Protein AF-A0A376B7P1-F1 (afdb_monomer_lite)

Foldseek 3Di:
DDDDDDDDDDDDDDDDDDDDDDDDDDDDDDPPDPDPPDDDDPDDPDPPPPPPPPVDDDDDDDDDDDDPPDDDDDPPVVCQQLVPLVVLVVVQVVCCPPVVDGLQVCLVPLVVVLVVLVVCLVPPLQVVQWDFDPPDPDRDTDGPDPVSVVVSVSSVSNSVSSVVVCVVVVNRRCVSVVSNVVVVVVVVVVVVVVVD

Structure (mmCIF, N/CA/C/O backbone):
data_AF-A0A376B7P1-F1
#
_entry.id   AF-A0A376B7P1-F1
#
loop_
_atom_site.group_PDB
_atom_site.id
_atom_site.type_symbol
_atom_site.label_atom_id
_atom_site.label_alt_id
_atom_site.label_comp_id
_atom_site.label_asym_id
_atom_site.label_entity_id
_atom_site.label_seq_id
_atom_site.pdbx_PDB_ins_code
_atom_site.Cartn_x
_atom_site.Cartn_y
_atom_site.Cartn_z
_atom_site.occupancy
_atom_site.B_iso_or_equiv
_atom_site.auth_seq_id
_atom_site.auth_comp_id
_atom_site.auth_asym_id
_atom_site.auth_atom_id
_atom_site.pdbx_PDB_model_num
ATOM 1 N N . MET A 1 1 ? -13.615 22.770 -72.788 1.00 43.28 1 MET A N 1
ATOM 2 C CA . MET A 1 1 ? -13.983 21.391 -72.401 1.00 43.28 1 MET A CA 1
ATOM 3 C C . MET A 1 1 ? -14.911 21.507 -71.199 1.00 43.28 1 MET A C 1
ATOM 5 O O . MET A 1 1 ? -14.436 21.797 -70.118 1.00 43.28 1 MET A O 1
ATOM 9 N N . SER A 1 2 ? -16.191 21.794 -71.435 1.00 35.62 2 SER A N 1
ATOM 10 C CA . SER A 1 2 ? -17.313 20.843 -71.585 1.00 35.62 2 SER A CA 1
ATOM 11 C C . SER A 1 2 ? -17.799 20.293 -70.238 1.00 35.62 2 SER A C 1
ATOM 13 O O . SER A 1 2 ? -17.249 19.332 -69.716 1.00 35.62 2 SER A O 1
ATOM 15 N N . SER A 1 3 ? -18.843 20.935 -69.710 1.00 33.88 3 SER A N 1
ATOM 16 C CA . SER A 1 3 ? -19.674 20.514 -68.575 1.00 33.88 3 SER A CA 1
ATOM 17 C C . SER A 1 3 ? -20.619 19.377 -68.969 1.00 33.88 3 SER A C 1
ATOM 19 O O . SER A 1 3 ? -21.209 19.472 -70.042 1.00 33.88 3 SER A O 1
ATOM 21 N N . ILE A 1 4 ? -20.869 18.397 -68.085 1.00 33.41 4 ILE A N 1
ATOM 22 C CA . ILE A 1 4 ? -22.102 17.582 -68.092 1.00 33.41 4 ILE A CA 1
ATOM 23 C C . ILE A 1 4 ? -22.574 17.296 -66.654 1.00 33.41 4 ILE A C 1
ATOM 25 O O . ILE A 1 4 ? -21.804 16.896 -65.785 1.00 33.41 4 ILE A O 1
ATOM 29 N N . LEU A 1 5 ? -23.872 17.538 -66.465 1.00 31.61 5 LEU A N 1
ATOM 30 C CA . LEU A 1 5 ? -24.739 17.341 -65.304 1.00 31.61 5 LEU A CA 1
ATOM 31 C C . LEU A 1 5 ? -25.266 15.886 -65.190 1.00 31.61 5 LEU A C 1
ATOM 33 O O . LEU A 1 5 ? -25.605 15.282 -66.202 1.00 31.61 5 LEU A O 1
ATOM 37 N N . ILE A 1 6 ? -25.485 15.459 -63.936 1.00 36.97 6 ILE A N 1
ATOM 38 C CA . ILE A 1 6 ? -26.636 14.711 -63.361 1.00 36.97 6 ILE A CA 1
ATOM 39 C C . ILE A 1 6 ? -27.040 13.342 -63.949 1.00 36.97 6 ILE A C 1
ATOM 41 O O . ILE A 1 6 ? -27.481 13.243 -65.090 1.00 36.97 6 ILE A O 1
ATOM 45 N N . LYS A 1 7 ? -27.145 12.339 -63.056 1.00 31.84 7 LYS A N 1
ATOM 46 C CA . LYS A 1 7 ? -28.399 11.583 -62.830 1.00 31.84 7 LYS A CA 1
ATOM 47 C C . LYS A 1 7 ? -28.399 10.813 -61.504 1.00 31.84 7 LYS A C 1
ATOM 49 O O . LYS A 1 7 ? -27.554 9.965 -61.251 1.00 31.84 7 LYS A O 1
ATOM 54 N N . THR A 1 8 ? -29.383 11.155 -60.678 1.00 35.62 8 THR A N 1
ATOM 55 C CA . THR A 1 8 ? -30.007 10.322 -59.643 1.00 35.62 8 THR A CA 1
ATOM 56 C C . THR A 1 8 ? -30.722 9.117 -60.269 1.00 35.62 8 THR A C 1
ATOM 58 O O . THR A 1 8 ? -30.854 9.075 -61.493 1.00 35.62 8 THR A O 1
ATOM 61 N N . ILE A 1 9 ? -31.271 8.250 -59.395 1.00 31.66 9 ILE A N 1
ATOM 62 C CA . ILE A 1 9 ? -32.353 7.243 -59.572 1.00 31.66 9 ILE A CA 1
ATOM 63 C C . ILE A 1 9 ? -31.818 5.807 -59.400 1.00 31.66 9 ILE A C 1
ATOM 65 O O . ILE A 1 9 ? -30.757 5.509 -59.926 1.00 31.66 9 ILE A O 1
ATOM 69 N N . THR A 1 10 ? -32.446 4.805 -58.773 1.00 30.41 10 THR A N 1
ATOM 70 C CA . THR A 1 10 ? -33.572 4.588 -57.836 1.00 30.41 10 THR A CA 1
ATOM 71 C C . THR A 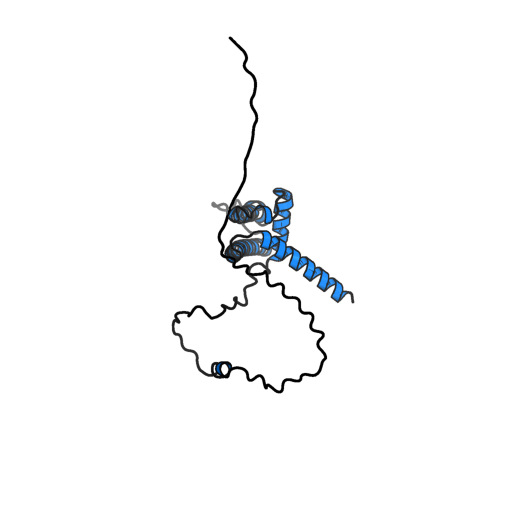1 10 ? -33.589 3.057 -57.615 1.00 30.41 10 THR A C 1
ATOM 73 O O . THR A 1 10 ? -33.169 2.300 -58.489 1.00 30.41 10 THR A O 1
ATOM 76 N N . THR A 1 11 ? -34.061 2.591 -56.461 1.00 37.16 11 THR A N 1
ATOM 77 C CA . THR A 1 11 ? -34.461 1.196 -56.167 1.00 37.16 11 THR A CA 1
ATOM 78 C C . THR A 1 11 ? -35.510 0.641 -57.155 1.00 37.16 11 THR A C 1
ATOM 80 O O . THR A 1 11 ? -36.214 1.413 -57.805 1.00 37.16 11 THR A O 1
ATOM 83 N N . PRO A 1 12 ? -35.628 -0.694 -57.295 1.00 43.25 12 PRO A N 1
ATOM 84 C CA . PRO A 1 12 ? -36.657 -1.479 -56.573 1.00 43.25 12 PRO A CA 1
ATOM 85 C C . PRO A 1 12 ? -36.071 -2.811 -56.029 1.00 43.25 12 PRO A C 1
ATOM 87 O O . PRO A 1 12 ? -35.137 -3.349 -56.605 1.00 43.25 12 PRO A O 1
ATOM 90 N N . ALA A 1 13 ? -36.381 -3.325 -54.833 1.00 32.25 13 ALA A N 1
ATOM 91 C CA . ALA A 1 13 ? -37.644 -3.777 -54.225 1.00 32.25 13 ALA A CA 1
ATOM 92 C C . ALA A 1 13 ? -38.234 -5.090 -54.806 1.00 32.25 13 ALA A C 1
ATOM 94 O O . ALA A 1 13 ? -38.508 -5.160 -55.999 1.00 32.25 13 ALA A O 1
ATOM 95 N N . LEU A 1 14 ? -38.525 -6.024 -53.870 1.00 32.09 14 LEU A N 1
ATOM 96 C CA . LEU A 1 14 ? -39.392 -7.234 -53.891 1.00 32.09 14 LEU A CA 1
ATOM 97 C C . LEU A 1 14 ? -38.704 -8.582 -54.239 1.00 32.09 14 LEU A C 1
ATOM 99 O O . LEU A 1 14 ? -38.279 -8.786 -55.366 1.00 32.09 14 LEU A O 1
ATOM 103 N N . SER A 1 15 ? -38.391 -9.465 -53.266 1.00 35.78 15 SER A N 1
ATOM 104 C CA . SER A 1 15 ? -39.245 -10.418 -52.482 1.00 35.78 15 SER A CA 1
ATOM 105 C C . SER A 1 15 ? -39.806 -11.569 -53.345 1.00 35.78 15 SER A C 1
ATOM 107 O O . SER A 1 15 ? -40.296 -11.292 -54.427 1.00 35.78 15 SER A O 1
ATOM 109 N N . LEU A 1 16 ? -39.771 -12.864 -52.986 1.00 33.22 16 LEU A N 1
ATOM 110 C CA . LEU A 1 16 ? -40.402 -13.556 -51.842 1.00 33.22 16 LEU A CA 1
ATOM 111 C C . LEU A 1 16 ? -39.781 -14.979 -51.662 1.00 33.22 16 LEU A C 1
ATOM 113 O O . LEU A 1 16 ? -39.510 -15.639 -52.657 1.00 33.22 16 LEU A O 1
ATOM 117 N N . ILE A 1 17 ? -39.405 -15.401 -50.442 1.00 35.56 17 ILE A N 1
ATOM 118 C CA . ILE A 1 17 ? -40.100 -16.307 -49.474 1.00 35.56 17 ILE A CA 1
ATOM 119 C C . ILE A 1 17 ? -39.887 -17.827 -49.675 1.00 35.56 17 ILE A C 1
ATOM 121 O O . ILE A 1 17 ? -40.312 -18.406 -50.665 1.00 35.56 17 ILE A O 1
ATOM 125 N N . THR A 1 18 ? -39.311 -18.486 -48.655 1.00 36.94 18 THR A N 1
ATOM 126 C CA . THR A 1 18 ? -39.950 -19.501 -47.762 1.00 36.94 18 THR A CA 1
ATOM 127 C C . THR A 1 18 ? -38.958 -19.868 -46.636 1.00 36.94 18 THR A C 1
ATOM 129 O O . THR A 1 18 ? -37.834 -20.273 -46.892 1.00 36.94 18 THR A O 1
ATOM 132 N N . ASN A 1 19 ? -39.212 -19.407 -45.407 1.00 35.41 19 ASN A N 1
ATOM 133 C CA . ASN A 1 19 ? -39.789 -20.132 -44.259 1.00 35.41 19 ASN A CA 1
ATOM 134 C C . ASN A 1 19 ? -38.850 -21.147 -43.575 1.00 35.41 19 ASN A C 1
ATOM 136 O O . ASN A 1 19 ? -38.761 -22.294 -43.993 1.00 35.41 19 ASN A O 1
ATOM 140 N N . ASN A 1 20 ? -38.282 -20.756 -42.428 1.00 36.56 20 ASN A N 1
ATOM 141 C CA . ASN A 1 20 ? -38.604 -21.429 -41.167 1.00 36.56 20 ASN A CA 1
ATOM 142 C C . ASN A 1 20 ? -38.269 -20.552 -39.953 1.00 36.56 20 ASN A C 1
ATOM 144 O O . ASN A 1 20 ? -37.156 -20.068 -39.771 1.00 36.56 20 ASN A O 1
ATOM 148 N N . VAL A 1 21 ? -39.309 -20.348 -39.150 1.00 39.00 21 VAL A N 1
ATOM 149 C CA . VAL A 1 21 ? -39.372 -19.570 -37.917 1.00 39.00 21 VAL A CA 1
ATOM 150 C C . VAL A 1 21 ? -38.990 -20.480 -36.756 1.00 39.00 21 VAL A C 1
ATOM 152 O O . VAL A 1 21 ? -39.649 -21.492 -36.544 1.00 39.00 21 VAL A O 1
ATOM 155 N N . ILE A 1 22 ? -37.993 -20.090 -35.959 1.00 40.12 22 ILE A N 1
ATOM 156 C CA . ILE A 1 22 ? -37.903 -20.499 -34.551 1.00 40.12 22 ILE A CA 1
ATOM 157 C C . ILE A 1 22 ? -37.576 -19.249 -33.738 1.00 40.12 22 ILE A C 1
ATOM 159 O O . ILE A 1 22 ? -36.431 -18.823 -33.618 1.00 40.12 22 ILE A O 1
ATOM 163 N N . THR A 1 23 ? -38.622 -18.638 -33.196 1.00 41.97 23 THR A N 1
ATOM 164 C CA . THR A 1 23 ? -38.540 -17.660 -32.113 1.00 41.97 23 THR A CA 1
ATOM 165 C C . THR A 1 23 ? -38.238 -18.400 -30.815 1.00 41.97 23 THR A C 1
ATOM 167 O O . THR A 1 23 ? -39.009 -19.284 -30.443 1.00 41.97 23 THR A O 1
ATOM 170 N N . ASN A 1 24 ? -37.187 -18.020 -30.087 1.00 36.31 24 ASN A N 1
ATOM 171 C CA . ASN A 1 24 ? -37.079 -18.379 -28.675 1.00 36.31 24 ASN A CA 1
ATOM 172 C C . ASN A 1 24 ? -36.982 -17.108 -27.834 1.00 36.31 24 ASN A C 1
ATOM 174 O O . ASN A 1 24 ? -36.060 -16.306 -27.945 1.00 36.31 24 ASN A O 1
ATOM 178 N N . THR A 1 25 ? -38.043 -16.919 -27.066 1.00 48.47 25 THR A N 1
ATOM 179 C CA . THR A 1 25 ? -38.407 -15.752 -26.276 1.00 48.47 25 THR A CA 1
ATOM 180 C C . THR A 1 25 ? -37.503 -15.561 -25.063 1.00 48.47 25 THR A C 1
ATOM 182 O O . THR A 1 25 ? -37.232 -16.517 -24.333 1.00 48.47 25 THR A O 1
ATOM 185 N N . SER A 1 26 ? -37.132 -14.310 -24.791 1.00 48.69 26 SER A N 1
ATOM 186 C CA . SER A 1 26 ? -36.540 -13.860 -23.531 1.00 48.69 26 SER A CA 1
ATOM 187 C C . SER A 1 26 ? -37.409 -14.283 -22.342 1.00 48.69 26 SER A C 1
ATOM 189 O O . SER A 1 26 ? -38.555 -13.852 -22.212 1.00 48.69 26 SER A O 1
ATOM 191 N N . LYS A 1 27 ? -36.870 -15.126 -21.457 1.00 44.53 27 LYS A N 1
ATOM 192 C CA . LYS A 1 27 ? -37.523 -15.482 -20.192 1.00 44.53 27 LYS A CA 1
ATOM 193 C C . LYS A 1 27 ? -37.199 -14.419 -19.148 1.00 44.53 27 LYS A C 1
ATOM 195 O O . LYS A 1 27 ? -36.133 -14.418 -18.545 1.00 44.53 27 LYS A O 1
ATOM 200 N N . CYS A 1 28 ? -38.140 -13.506 -18.962 1.00 46.62 28 CYS A N 1
ATOM 201 C CA . CYS A 1 28 ? -38.232 -12.646 -17.794 1.00 46.62 28 CYS A CA 1
ATOM 202 C C . CYS A 1 28 ? -38.792 -13.468 -16.617 1.00 46.62 28 CYS A C 1
ATOM 204 O O . CYS A 1 28 ? -39.837 -14.104 -16.758 1.00 46.62 28 CYS A O 1
ATOM 206 N N . PHE A 1 29 ? -38.122 -13.465 -15.462 1.00 45.53 29 PHE A N 1
ATOM 207 C CA . PHE A 1 29 ? -38.658 -14.050 -14.231 1.00 45.53 29 PHE A CA 1
ATOM 208 C C . PHE A 1 29 ? -39.406 -12.967 -13.447 1.00 45.53 29 PHE A C 1
ATOM 210 O O . PHE A 1 29 ? -38.800 -12.155 -12.756 1.00 45.53 29 PHE A O 1
ATOM 217 N N . HIS A 1 30 ? -40.733 -12.939 -13.566 1.00 47.59 30 HIS A N 1
ATOM 218 C CA . HIS A 1 30 ? -41.605 -12.207 -12.646 1.00 47.59 30 HIS A CA 1
ATOM 219 C C . HIS A 1 30 ? -42.171 -13.185 -11.616 1.00 47.59 30 HIS A C 1
ATOM 221 O O . HIS A 1 30 ? -42.921 -14.095 -11.964 1.00 47.59 30 HIS A O 1
ATOM 227 N N . THR A 1 31 ? -41.844 -12.993 -10.339 1.00 50.09 31 THR A N 1
ATOM 228 C CA . THR A 1 31 ? -42.449 -13.742 -9.232 1.00 50.09 31 THR A CA 1
ATOM 229 C C . THR A 1 31 ? -43.612 -12.953 -8.647 1.00 50.09 31 THR A C 1
ATOM 231 O O . THR A 1 31 ? -43.484 -12.310 -7.610 1.00 50.09 31 THR A O 1
ATOM 234 N N . ASN A 1 32 ? -44.774 -13.022 -9.291 1.00 55.94 32 ASN A N 1
ATOM 235 C CA . ASN A 1 32 ? -46.031 -12.646 -8.644 1.00 55.94 32 ASN A CA 1
ATOM 236 C C . ASN A 1 32 ? -46.611 -13.877 -7.942 1.00 55.94 32 ASN A C 1
ATOM 238 O O . ASN A 1 32 ? -47.561 -14.490 -8.422 1.00 55.94 32 ASN A O 1
ATOM 242 N N . ILE A 1 33 ? -46.014 -14.265 -6.813 1.00 57.44 33 ILE A N 1
ATOM 243 C CA . ILE A 1 33 ? -46.599 -15.272 -5.924 1.00 57.44 33 ILE A CA 1
ATOM 244 C C . ILE A 1 33 ? -46.863 -14.602 -4.582 1.00 57.44 33 ILE A C 1
ATOM 246 O O . ILE A 1 33 ? -45.961 -14.395 -3.776 1.00 57.44 33 ILE A O 1
ATOM 250 N N . ILE A 1 34 ? -48.131 -14.272 -4.343 1.00 55.91 34 ILE A N 1
ATOM 251 C CA . ILE A 1 34 ? -48.625 -13.935 -3.010 1.00 55.91 34 ILE A CA 1
ATOM 252 C C . ILE A 1 34 ? -48.625 -15.240 -2.208 1.00 55.91 34 ILE A C 1
ATOM 254 O O . ILE A 1 34 ? -49.518 -16.078 -2.344 1.00 55.91 34 ILE A O 1
ATOM 258 N N . LEU A 1 35 ? -47.584 -15.431 -1.401 1.00 54.94 35 LEU A N 1
ATOM 259 C CA . LEU A 1 35 ? -47.442 -16.573 -0.504 1.00 54.94 35 LEU A CA 1
ATOM 260 C C . LEU A 1 35 ? -48.462 -16.457 0.634 1.00 54.94 35 LEU A C 1
ATOM 262 O O . LEU A 1 35 ? -48.270 -15.706 1.589 1.00 54.94 35 LEU A O 1
ATOM 266 N N . LYS A 1 36 ? -49.548 -17.232 0.559 1.00 53.56 36 LYS A N 1
ATOM 267 C CA . LYS A 1 36 ? -50.377 -17.507 1.736 1.00 53.56 36 LYS A CA 1
ATOM 268 C C . LYS A 1 36 ? -49.614 -18.487 2.627 1.00 53.56 36 LYS A C 1
ATOM 270 O O . LYS A 1 36 ? -49.377 -19.634 2.257 1.00 53.56 36 LYS A O 1
ATOM 275 N N . SER A 1 37 ? -49.195 -18.009 3.793 1.00 59.31 37 SER A N 1
ATOM 276 C CA . SER A 1 37 ? -48.458 -18.769 4.797 1.00 59.31 37 SER A CA 1
ATOM 277 C C . SER A 1 37 ? -49.329 -19.877 5.398 1.00 59.31 37 SER A C 1
ATOM 279 O O . SER A 1 37 ? -50.162 -19.619 6.260 1.00 59.31 37 SER A O 1
ATOM 281 N N . LYS A 1 38 ? -49.148 -21.118 4.925 1.00 60.03 38 LYS A N 1
ATOM 282 C CA . LYS A 1 38 ? -49.325 -22.380 5.681 1.00 60.03 38 LYS A CA 1
ATOM 283 C C . LYS A 1 38 ? -49.075 -23.585 4.765 1.00 60.03 38 LYS A C 1
ATOM 285 O O . LYS A 1 38 ? -49.988 -24.308 4.389 1.00 60.03 38 LYS A O 1
ATOM 290 N N . ALA A 1 39 ? -47.813 -23.816 4.426 1.00 59.81 39 ALA A N 1
ATOM 291 C CA . ALA A 1 39 ? -47.357 -25.114 3.940 1.00 59.81 39 ALA A CA 1
ATOM 292 C C . ALA A 1 39 ? -46.109 -25.483 4.747 1.00 59.81 39 ALA A C 1
ATOM 294 O O . ALA A 1 39 ? -44.998 -25.072 4.427 1.00 59.81 39 ALA A O 1
ATOM 295 N N . ILE A 1 40 ? -46.318 -26.174 5.868 1.00 60.38 40 ILE A N 1
ATOM 296 C CA . ILE A 1 40 ? -45.238 -26.728 6.687 1.00 60.38 40 ILE A CA 1
ATOM 297 C C . ILE A 1 40 ? -44.826 -28.034 6.008 1.00 60.38 40 ILE A C 1
ATOM 299 O O . ILE A 1 40 ? -45.577 -29.008 6.035 1.00 60.38 40 ILE A O 1
ATOM 303 N N . SER A 1 41 ? -43.662 -28.044 5.359 1.00 55.59 41 SER A N 1
ATOM 304 C CA . SER A 1 41 ? -43.080 -29.275 4.822 1.00 55.59 41 SER A CA 1
ATOM 305 C C . SER A 1 41 ? -42.600 -30.149 5.983 1.00 55.59 41 SER A C 1
ATOM 307 O O . SER A 1 41 ? -41.744 -29.723 6.752 1.00 55.59 41 SER A O 1
ATOM 309 N N . GLN A 1 42 ? -43.126 -31.372 6.115 1.00 61.06 42 GLN A N 1
ATOM 310 C CA . GLN A 1 42 ? -42.645 -32.365 7.095 1.00 61.06 42 GLN A CA 1
ATOM 311 C C . GLN A 1 42 ? -41.364 -33.089 6.642 1.00 61.06 42 GLN A C 1
ATOM 313 O O . GLN A 1 42 ? -40.975 -34.108 7.210 1.00 61.06 42 GLN A O 1
ATOM 318 N N . THR A 1 43 ? -40.692 -32.595 5.604 1.00 61.31 43 THR A N 1
ATOM 319 C CA . THR A 1 43 ? -39.415 -33.156 5.169 1.00 61.31 43 THR A CA 1
ATOM 320 C C . THR A 1 43 ? -38.341 -32.833 6.202 1.00 61.31 43 THR A C 1
ATOM 322 O O . THR A 1 43 ? -37.846 -31.707 6.257 1.00 61.31 43 THR A O 1
ATOM 325 N N . VAL A 1 44 ? -37.970 -33.826 7.010 1.00 63.41 44 VAL A N 1
ATOM 326 C CA . VAL A 1 44 ? -36.752 -33.786 7.823 1.00 63.41 44 VAL A CA 1
ATOM 327 C C . VAL A 1 44 ? -35.577 -33.638 6.859 1.00 63.41 44 VAL A C 1
ATOM 329 O O . VAL A 1 44 ? -35.281 -34.547 6.084 1.00 63.41 44 VAL A O 1
ATOM 332 N N . ILE A 1 45 ? -34.931 -32.473 6.872 1.00 66.06 45 ILE A N 1
ATOM 333 C CA . ILE A 1 45 ? -33.696 -32.242 6.124 1.00 66.06 45 ILE A CA 1
ATOM 334 C C . ILE A 1 45 ? -32.613 -33.057 6.832 1.00 66.06 45 ILE A C 1
ATOM 336 O O . ILE A 1 45 ? -32.099 -32.649 7.871 1.00 66.06 45 ILE A O 1
ATOM 340 N N . ILE A 1 46 ? -32.310 -34.245 6.307 1.00 62.62 46 ILE A N 1
ATOM 341 C CA . ILE A 1 46 ? -31.214 -35.076 6.806 1.00 62.62 46 ILE A CA 1
ATOM 342 C C . ILE A 1 46 ? -29.948 -34.629 6.069 1.00 62.62 46 ILE A C 1
ATOM 344 O O . ILE A 1 46 ? -29.856 -34.847 4.858 1.00 62.62 46 ILE A O 1
ATOM 348 N N . PRO A 1 47 ? -28.972 -34.005 6.751 1.00 61.19 47 PRO A N 1
ATOM 349 C CA . PRO A 1 47 ? -27.710 -33.662 6.115 1.00 61.19 47 PRO A CA 1
ATOM 350 C C . PRO A 1 47 ? -26.984 -34.943 5.660 1.00 61.19 47 PRO A C 1
ATOM 352 O O . PRO A 1 47 ? -27.080 -35.982 6.326 1.00 61.19 47 PRO A O 1
ATOM 355 N N . PRO A 1 48 ? -26.260 -34.911 4.528 1.00 56.88 48 PRO A N 1
ATOM 356 C CA . PRO A 1 48 ? -25.557 -36.079 4.012 1.00 56.88 48 PRO A CA 1
ATOM 357 C C . PRO A 1 48 ? -24.539 -36.607 5.035 1.00 56.88 48 PRO A C 1
ATOM 359 O O . PRO A 1 48 ? -23.686 -35.876 5.535 1.00 56.88 48 PRO A O 1
ATOM 362 N N . LYS A 1 49 ? -24.613 -37.913 5.327 1.00 57.00 49 LYS A N 1
ATOM 363 C CA . LYS A 1 49 ? -23.841 -38.612 6.378 1.00 57.00 49 LYS A CA 1
ATOM 364 C C . LYS A 1 49 ? -22.311 -38.595 6.195 1.00 57.00 49 LYS A C 1
ATOM 366 O O . LYS A 1 49 ? -21.597 -39.056 7.079 1.00 57.00 49 LYS A O 1
ATOM 371 N N . ALA A 1 50 ? -21.796 -38.068 5.085 1.00 55.69 50 ALA A N 1
ATOM 372 C CA . ALA A 1 50 ? -20.371 -38.097 4.751 1.00 55.69 50 ALA A CA 1
ATOM 373 C C . ALA A 1 50 ? -19.493 -37.152 5.600 1.00 55.69 50 ALA A C 1
ATOM 375 O O . ALA A 1 50 ? -18.273 -37.283 5.577 1.00 55.69 50 ALA A O 1
ATOM 376 N N . ILE A 1 51 ? -20.087 -36.221 6.356 1.00 52.12 51 ILE A N 1
ATOM 377 C CA . ILE A 1 51 ? -19.341 -35.142 7.029 1.00 52.12 51 ILE A CA 1
ATOM 378 C C . ILE A 1 51 ? -18.859 -35.534 8.440 1.00 52.12 51 ILE A C 1
ATOM 380 O O . ILE A 1 51 ? -17.831 -35.044 8.893 1.00 52.12 51 ILE A O 1
ATOM 384 N N . ILE A 1 52 ? -19.533 -36.453 9.141 1.00 48.59 52 ILE A N 1
ATOM 385 C CA . ILE A 1 52 ? -19.254 -36.689 10.576 1.00 48.59 52 ILE A CA 1
ATOM 386 C C . ILE A 1 52 ? -18.157 -37.749 10.811 1.00 48.59 52 ILE A C 1
ATOM 388 O O . ILE A 1 52 ? -17.494 -37.727 11.842 1.00 48.59 52 ILE A O 1
ATOM 392 N N . GLN A 1 53 ? -17.889 -38.647 9.856 1.00 43.19 53 GLN A N 1
ATOM 393 C CA . GLN A 1 53 ? -16.919 -39.740 10.061 1.00 43.19 53 GLN A CA 1
ATOM 394 C C . GLN A 1 53 ? -15.443 -39.367 9.839 1.00 43.19 53 GLN A C 1
ATOM 396 O O . GLN A 1 53 ? -14.577 -40.158 10.197 1.00 43.19 53 GLN A O 1
ATOM 401 N N . ARG A 1 54 ? -15.116 -38.189 9.286 1.00 47.16 54 ARG A N 1
ATOM 402 C CA . ARG A 1 54 ? -13.715 -37.832 8.963 1.00 47.16 54 ARG A CA 1
ATOM 403 C C . ARG A 1 54 ? -12.961 -37.060 10.048 1.00 47.16 54 ARG A C 1
ATOM 405 O O . ARG A 1 54 ? -11.765 -36.854 9.899 1.00 47.16 54 ARG A O 1
ATOM 412 N N . TYR A 1 55 ? -13.607 -36.694 11.155 1.00 44.91 55 TYR A N 1
ATOM 413 C CA . TYR A 1 55 ? -12.926 -36.017 12.271 1.00 44.91 55 TYR A CA 1
ATOM 414 C C . TYR A 1 55 ? -12.321 -36.977 13.306 1.00 44.91 55 TYR A C 1
ATOM 416 O O . TYR A 1 55 ? -11.853 -36.541 14.354 1.00 44.91 55 TYR A O 1
ATOM 424 N N . SER A 1 56 ? -12.301 -38.284 13.031 1.00 45.09 56 SER A N 1
ATOM 425 C CA . SER A 1 56 ? -11.716 -39.276 13.934 1.00 45.09 56 SER A CA 1
ATOM 426 C C . SER A 1 56 ? -10.872 -40.294 13.169 1.00 45.09 56 SER A C 1
ATOM 428 O O . SER A 1 56 ? -11.346 -41.387 12.890 1.00 45.09 56 SER A O 1
ATOM 430 N N . LEU A 1 57 ? -9.650 -39.903 12.774 1.00 39.97 57 LEU A N 1
ATOM 431 C CA . LEU A 1 57 ? -8.416 -40.710 12.860 1.00 39.97 57 LEU A CA 1
ATOM 432 C C . LEU A 1 57 ? -7.228 -39.993 12.183 1.00 39.97 57 LEU A C 1
ATOM 434 O O . LEU A 1 57 ? -7.197 -39.813 10.974 1.00 39.97 57 LEU A O 1
ATOM 438 N N . ASN A 1 58 ? -6.232 -39.674 13.009 1.00 40.72 58 ASN A N 1
ATOM 439 C CA . ASN A 1 58 ? -4.791 -39.815 12.779 1.00 40.72 58 ASN A CA 1
ATOM 440 C C . ASN A 1 58 ? -4.118 -39.124 11.575 1.00 40.72 58 ASN A C 1
ATOM 442 O O . ASN A 1 58 ? -4.098 -39.603 10.448 1.00 40.72 58 ASN A O 1
ATOM 446 N N . ASN A 1 59 ? -3.400 -38.057 11.930 1.00 48.53 59 ASN A N 1
ATOM 447 C CA . ASN A 1 59 ? -2.021 -37.748 11.548 1.00 48.53 59 ASN A CA 1
ATOM 448 C C . ASN A 1 59 ? -1.240 -38.913 10.888 1.00 48.53 59 ASN A C 1
ATOM 450 O O . ASN A 1 59 ? -0.924 -39.876 11.580 1.00 48.53 59 ASN A O 1
ATOM 454 N N . THR A 1 60 ? -0.887 -38.778 9.601 1.00 39.91 60 THR A N 1
ATOM 455 C CA . THR A 1 60 ? 0.405 -39.177 8.994 1.00 39.91 60 THR A CA 1
ATOM 456 C C . THR A 1 60 ? 0.508 -38.607 7.575 1.00 39.91 60 THR A C 1
ATOM 458 O O . THR A 1 60 ? -0.414 -38.730 6.776 1.00 39.91 60 THR A O 1
ATOM 461 N N . ASN A 1 61 ? 1.661 -38.008 7.280 1.00 50.56 61 ASN A N 1
ATOM 462 C CA . ASN A 1 61 ? 2.071 -37.425 6.002 1.00 50.56 61 ASN A CA 1
ATOM 463 C C . ASN A 1 61 ? 1.814 -38.329 4.786 1.00 50.56 61 ASN A C 1
ATOM 465 O O . ASN A 1 61 ? 2.330 -39.445 4.727 1.00 50.56 61 ASN A O 1
ATOM 469 N N . THR A 1 62 ? 1.140 -37.815 3.753 1.00 36.47 62 THR A N 1
ATOM 470 C CA . THR A 1 62 ? 1.305 -38.294 2.370 1.00 36.47 62 THR A CA 1
ATOM 471 C C . THR A 1 62 ? 0.900 -37.195 1.384 1.00 36.47 62 THR A C 1
ATOM 473 O O . THR A 1 62 ? -0.132 -36.549 1.549 1.00 36.47 62 THR A O 1
ATOM 476 N N . PHE A 1 63 ? 1.757 -36.952 0.390 1.00 50.19 63 PHE A N 1
ATOM 477 C CA . PHE A 1 63 ? 1.532 -36.037 -0.730 1.00 50.19 63 PHE A CA 1
ATOM 478 C C . PHE A 1 63 ? 0.234 -36.397 -1.464 1.00 50.19 63 PHE A C 1
ATOM 480 O O . PHE A 1 63 ? 0.138 -37.481 -2.039 1.00 50.19 63 PHE A O 1
ATOM 487 N N . ASN A 1 64 ? -0.733 -35.479 -1.484 1.00 44.38 64 ASN A N 1
ATOM 488 C CA . ASN A 1 64 ? -2.004 -35.681 -2.169 1.00 44.38 64 ASN A CA 1
ATOM 489 C C . ASN A 1 64 ? -2.063 -34.850 -3.454 1.00 44.38 64 ASN A C 1
ATOM 491 O O . ASN A 1 64 ? -2.036 -33.621 -3.422 1.00 44.38 64 ASN A O 1
ATOM 495 N N . ASN A 1 65 ? -2.192 -35.557 -4.577 1.00 49.06 65 ASN A N 1
ATOM 496 C CA . ASN A 1 65 ? -2.723 -35.036 -5.832 1.00 49.06 65 ASN A CA 1
ATOM 497 C C . ASN A 1 65 ? -4.109 -34.429 -5.561 1.00 49.06 65 ASN A C 1
ATOM 499 O O . ASN A 1 65 ? -5.059 -35.155 -5.265 1.00 49.06 65 ASN A O 1
ATOM 503 N N . THR A 1 66 ? -4.225 -33.105 -5.622 1.00 44.97 66 THR A N 1
ATOM 504 C CA . THR A 1 66 ? -5.480 -32.396 -5.355 1.00 44.97 66 THR A CA 1
ATOM 505 C C . THR A 1 66 ? -6.429 -32.528 -6.540 1.00 44.97 66 THR A C 1
ATOM 507 O O . THR A 1 66 ? -6.227 -31.904 -7.579 1.00 44.97 66 THR A O 1
ATOM 510 N N . THR A 1 67 ? -7.486 -33.320 -6.375 1.00 51.03 67 THR A N 1
ATOM 511 C CA . THR A 1 67 ? -8.709 -33.220 -7.176 1.00 51.03 67 THR A CA 1
ATOM 512 C C . THR A 1 67 ? -9.308 -31.823 -6.993 1.00 51.03 67 THR A C 1
ATOM 514 O O . THR A 1 67 ? -9.548 -31.402 -5.863 1.00 51.03 67 THR A O 1
ATOM 517 N N . GLU A 1 68 ? -9.524 -31.111 -8.097 1.00 57.28 68 GLU A N 1
ATOM 518 C CA . GLU A 1 68 ? -9.791 -29.665 -8.230 1.00 57.28 68 GLU A CA 1
ATOM 519 C C . GLU A 1 68 ? -11.119 -29.142 -7.625 1.00 57.28 68 GLU A C 1
ATOM 521 O O . GLU A 1 68 ? -11.631 -28.110 -8.050 1.00 57.28 68 GLU A O 1
ATOM 526 N N . THR A 1 69 ? -11.714 -29.820 -6.641 1.00 57.81 69 THR A N 1
ATOM 527 C CA . THR A 1 69 ? -13.053 -29.486 -6.114 1.00 57.81 69 THR A CA 1
ATOM 528 C C . THR A 1 69 ? -13.079 -29.033 -4.655 1.00 57.81 69 THR A C 1
ATOM 530 O O . THR A 1 69 ? -14.149 -28.704 -4.147 1.00 57.81 69 THR A O 1
ATOM 533 N N . GLU A 1 70 ? -11.942 -29.013 -3.957 1.00 62.00 70 GLU A N 1
ATOM 534 C CA . GLU A 1 70 ? -11.870 -28.426 -2.614 1.00 62.00 70 GLU A CA 1
ATOM 535 C C . GLU A 1 70 ? -11.637 -26.915 -2.711 1.00 62.00 70 GLU A C 1
ATOM 537 O O . GLU A 1 70 ? -10.635 -26.455 -3.262 1.00 62.00 70 GLU A O 1
ATOM 542 N N . TYR A 1 71 ? -12.573 -26.132 -2.162 1.00 59.75 71 TYR A N 1
ATOM 543 C CA . TYR A 1 71 ? -12.374 -24.703 -1.940 1.00 59.75 71 TYR A CA 1
ATOM 544 C C . TYR A 1 71 ? -11.124 -24.517 -1.078 1.00 59.75 71 TYR A C 1
ATOM 546 O O . TYR A 1 71 ? -11.102 -24.918 0.086 1.00 59.75 71 TYR A O 1
ATOM 554 N N . LYS A 1 72 ? -10.081 -23.905 -1.645 1.00 69.19 72 LYS A N 1
ATOM 555 C CA . LYS A 1 72 ? -8.905 -23.506 -0.873 1.00 69.19 72 LYS A CA 1
ATOM 556 C C . LYS A 1 72 ? -9.335 -22.412 0.096 1.00 69.19 72 LYS A C 1
ATOM 558 O O . LYS A 1 72 ? -9.669 -21.307 -0.326 1.00 69.19 72 LYS A O 1
ATOM 563 N N . GLN A 1 73 ? -9.363 -22.737 1.384 1.00 61.72 73 GLN A N 1
ATOM 564 C CA . GLN A 1 73 ? -9.488 -21.724 2.422 1.00 61.72 73 GLN A CA 1
ATOM 565 C C . GLN A 1 73 ? -8.276 -20.797 2.320 1.00 61.72 73 GLN A C 1
ATOM 567 O O . GLN A 1 73 ? -7.142 -21.265 2.186 1.00 61.72 73 GLN A O 1
ATOM 572 N N . LEU A 1 74 ? -8.524 -19.487 2.330 1.00 58.34 74 LEU A N 1
ATOM 573 C CA . LEU A 1 74 ? -7.447 -18.519 2.489 1.00 58.34 74 LEU A CA 1
ATOM 574 C C . LEU A 1 74 ? -6.770 -18.784 3.844 1.00 58.34 74 LEU A C 1
ATOM 576 O O . LEU A 1 74 ? -7.476 -19.096 4.807 1.00 58.34 74 LEU A O 1
ATOM 580 N N . PRO A 1 75 ? -5.433 -18.691 3.937 1.00 64.19 75 PRO A N 1
ATOM 581 C CA . PRO A 1 75 ? -4.749 -18.736 5.223 1.00 64.19 75 PRO A CA 1
ATOM 582 C C . PRO A 1 75 ? -5.347 -17.705 6.189 1.00 64.19 75 PRO A C 1
ATOM 584 O O . PRO A 1 75 ? -5.688 -16.597 5.772 1.00 64.19 75 PRO A O 1
ATOM 587 N N . GLU A 1 76 ? -5.449 -18.049 7.475 1.00 52.75 76 GLU A N 1
ATOM 588 C CA . GLU A 1 76 ? -5.983 -17.141 8.508 1.00 52.75 76 GLU A CA 1
ATOM 589 C C . GLU A 1 76 ? -5.190 -15.822 8.587 1.00 52.75 76 GLU A C 1
ATOM 591 O O . GLU A 1 76 ? -5.751 -14.768 8.873 1.00 52.75 76 GLU A O 1
ATOM 596 N N . ASP A 1 77 ? -3.916 -15.850 8.191 1.00 52.81 77 ASP A N 1
ATOM 597 C CA . ASP A 1 77 ? -3.018 -14.694 8.165 1.00 52.81 77 ASP A CA 1
ATOM 598 C C . ASP A 1 77 ? -3.178 -13.818 6.906 1.00 52.81 77 ASP A C 1
ATOM 600 O O . ASP A 1 77 ? -2.290 -13.025 6.588 1.00 52.81 77 ASP A O 1
ATOM 604 N N . SER A 1 78 ? -4.285 -13.943 6.159 1.00 58.94 78 SER A N 1
ATOM 605 C CA . SER A 1 78 ? -4.487 -13.221 4.887 1.00 58.94 78 SER A CA 1
ATOM 606 C C . SER A 1 78 ? -4.564 -11.689 4.998 1.00 58.94 78 SER A C 1
ATOM 608 O O . SER A 1 78 ? -4.622 -10.995 3.982 1.00 58.94 78 SER A O 1
ATOM 610 N N . GLN A 1 79 ? -4.475 -11.143 6.213 1.00 66.25 79 GLN A N 1
ATOM 611 C CA . GLN A 1 79 ? -4.342 -9.715 6.521 1.00 66.25 79 GLN A CA 1
ATOM 612 C C . GLN A 1 79 ? -2.936 -9.173 6.201 1.00 66.25 79 GLN A C 1
ATOM 614 O O . GLN A 1 79 ? -2.308 -8.486 7.012 1.00 66.25 79 GLN A O 1
ATOM 619 N N . TYR A 1 80 ? -2.416 -9.489 5.015 1.00 71.69 80 TYR A N 1
ATOM 620 C CA . TYR A 1 80 ? -1.050 -9.150 4.613 1.00 71.69 80 TYR A CA 1
ATOM 621 C C . TYR A 1 80 ? -0.813 -7.636 4.658 1.00 71.69 80 TYR A C 1
ATOM 623 O O . TYR A 1 80 ? 0.158 -7.174 5.258 1.00 71.69 80 TYR A O 1
ATOM 631 N N . ILE A 1 81 ? -1.748 -6.859 4.103 1.00 83.38 81 ILE A N 1
ATOM 632 C CA . ILE A 1 81 ? -1.639 -5.397 4.019 1.00 83.38 81 ILE A CA 1
ATOM 633 C C . ILE A 1 81 ? -2.450 -4.648 5.078 1.00 83.38 81 ILE A C 1
ATOM 635 O O . ILE A 1 81 ? -2.089 -3.536 5.453 1.00 83.38 81 ILE A O 1
ATOM 639 N N . GLU A 1 82 ? -3.510 -5.254 5.615 1.00 83.12 82 GLU A N 1
ATOM 640 C CA . GLU A 1 82 ? -4.407 -4.592 6.571 1.00 83.12 82 GLU A CA 1
ATOM 641 C C . GLU A 1 82 ? -3.696 -4.208 7.876 1.00 83.12 82 GLU A C 1
ATOM 643 O O . GLU A 1 82 ? -4.109 -3.294 8.566 1.00 83.12 82 GLU A O 1
ATOM 648 N N . LYS A 1 83 ? -2.575 -4.825 8.244 1.00 88.88 83 LYS A N 1
ATOM 649 C CA . LYS A 1 83 ? -1.811 -4.383 9.427 1.00 88.88 83 LYS A CA 1
ATOM 650 C C . LYS A 1 83 ? -0.972 -3.110 9.206 1.00 88.88 83 LYS A C 1
ATOM 652 O O . LYS A 1 83 ? -0.461 -2.551 10.175 1.00 88.88 83 LYS A O 1
ATOM 657 N N . PHE A 1 84 ? -0.850 -2.640 7.962 1.00 92.69 84 PHE A N 1
ATOM 658 C CA . PHE A 1 84 ? -0.005 -1.506 7.563 1.00 92.69 84 PHE A CA 1
ATOM 659 C C . PHE A 1 84 ? -0.807 -0.266 7.151 1.00 92.69 84 PHE A C 1
ATOM 661 O O . PHE A 1 84 ? -0.424 0.472 6.246 1.00 92.69 84 PHE A O 1
ATOM 668 N N . TYR A 1 85 ? -1.959 -0.036 7.782 1.00 92.19 85 TYR A N 1
ATOM 669 C CA . TYR A 1 85 ? -2.800 1.117 7.456 1.00 92.19 85 TYR A CA 1
ATOM 670 C C . TYR A 1 85 ? -2.086 2.462 7.627 1.00 92.19 85 TYR A C 1
ATOM 672 O O . TYR A 1 85 ? -2.300 3.360 6.816 1.00 92.19 85 TYR A O 1
ATOM 680 N N . ASP A 1 86 ? -1.257 2.598 8.664 1.00 93.31 86 ASP A N 1
ATOM 681 C CA . ASP A 1 86 ? -0.553 3.849 8.955 1.00 93.31 86 ASP A CA 1
ATOM 682 C C . ASP A 1 86 ? 0.478 4.146 7.857 1.00 93.31 86 ASP A C 1
ATOM 684 O O . ASP A 1 86 ? 0.563 5.268 7.355 1.00 93.31 86 ASP A O 1
ATOM 688 N N . GLU A 1 87 ? 1.230 3.123 7.441 1.00 95.56 87 GLU A N 1
ATOM 689 C CA . GLU A 1 87 ? 2.197 3.200 6.346 1.00 95.56 87 GLU A CA 1
ATOM 690 C C . GLU A 1 87 ? 1.498 3.497 5.017 1.00 95.56 87 GLU A C 1
ATOM 692 O O . GLU A 1 87 ? 1.940 4.366 4.264 1.00 95.56 87 GLU A O 1
ATOM 697 N N . LEU A 1 88 ? 0.372 2.825 4.757 1.00 95.00 88 LEU A N 1
ATOM 698 C CA . LEU A 1 88 ? -0.415 2.993 3.540 1.00 95.00 88 LEU A CA 1
ATOM 699 C C . LEU A 1 88 ? -0.987 4.414 3.426 1.00 95.00 88 LEU A C 1
ATOM 701 O O . LEU A 1 88 ? -0.902 5.022 2.360 1.00 95.00 88 LEU A O 1
ATOM 705 N N . GLU A 1 89 ? -1.527 4.973 4.513 1.00 94.25 89 GLU A N 1
ATOM 706 C CA . GLU A 1 89 ? -2.025 6.353 4.534 1.00 94.25 89 GLU A CA 1
ATOM 707 C C . GLU A 1 89 ? -0.880 7.367 4.413 1.00 94.25 89 GLU A C 1
ATOM 709 O O . GLU A 1 89 ? -0.980 8.315 3.633 1.00 94.25 89 GLU A O 1
ATOM 714 N N . THR A 1 90 ? 0.238 7.140 5.108 1.0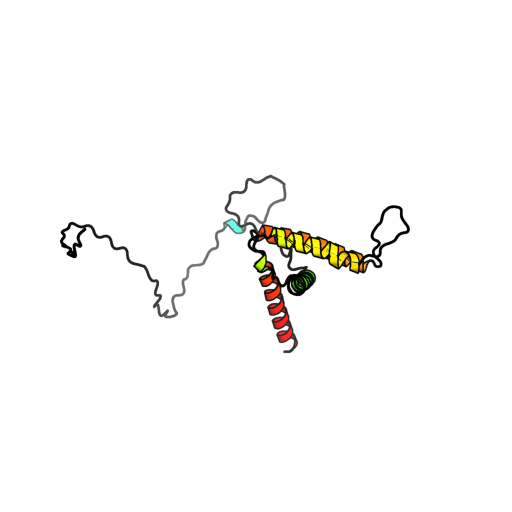0 94.94 90 THR A N 1
ATOM 715 C CA . THR A 1 90 ? 1.427 8.005 5.021 1.00 94.94 90 THR A CA 1
ATOM 716 C C . THR A 1 90 ? 1.978 8.053 3.597 1.00 94.94 90 THR A C 1
ATOM 718 O O . THR A 1 90 ? 2.267 9.131 3.074 1.00 94.94 90 THR A O 1
ATOM 721 N N . PHE A 1 91 ? 2.076 6.901 2.934 1.00 96.00 91 PHE A N 1
ATOM 722 C CA . PHE A 1 91 ? 2.528 6.832 1.551 1.00 96.00 91 PHE A CA 1
ATOM 723 C C . PHE A 1 91 ? 1.506 7.439 0.578 1.00 96.00 91 PHE A C 1
ATOM 725 O O . PHE A 1 91 ? 1.890 8.163 -0.339 1.00 96.00 91 PHE A O 1
ATOM 732 N N . GLN A 1 92 ? 0.201 7.247 0.805 1.00 95.31 92 GLN A N 1
ATOM 733 C CA . GLN A 1 92 ? -0.836 7.900 -0.003 1.00 95.31 92 GLN A CA 1
ATOM 734 C C . GLN A 1 92 ? -0.742 9.433 0.076 1.00 95.31 92 GLN A C 1
ATOM 736 O O . GLN A 1 92 ? -0.963 10.119 -0.923 1.00 95.31 92 GLN A O 1
ATOM 741 N N . LEU A 1 93 ? -0.425 9.983 1.253 1.00 94.88 93 LEU A N 1
ATOM 742 C CA . LEU A 1 93 ? -0.214 11.421 1.419 1.00 94.88 93 LEU A CA 1
ATOM 743 C C . LEU A 1 93 ? 0.979 11.906 0.593 1.00 94.88 93 LEU A C 1
ATOM 745 O O . LEU A 1 93 ? 0.839 12.906 -0.104 1.00 94.88 93 LEU A O 1
ATOM 749 N N . PHE A 1 94 ? 2.093 11.170 0.610 1.00 95.19 94 PHE A N 1
ATOM 750 C CA . PHE A 1 94 ? 3.262 11.459 -0.225 1.00 95.19 94 PHE A CA 1
ATOM 751 C C . PHE A 1 94 ? 2.927 11.436 -1.725 1.00 95.19 94 PHE A C 1
ATOM 753 O O . PHE A 1 94 ? 3.257 12.378 -2.443 1.00 95.19 94 PHE A O 1
ATOM 760 N N . LEU A 1 95 ? 2.211 10.410 -2.200 1.00 95.25 95 LEU A N 1
ATOM 761 C CA . LEU A 1 95 ? 1.798 10.321 -3.607 1.00 95.25 95 LEU A CA 1
ATOM 762 C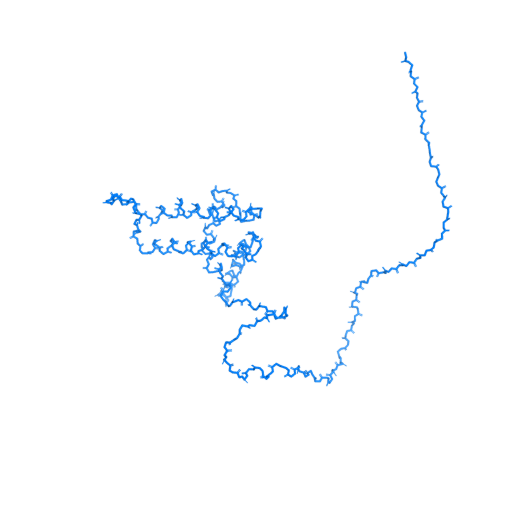 C . LEU A 1 95 ? 0.952 11.528 -4.034 1.00 95.25 95 LEU A C 1
ATOM 764 O O . LEU A 1 95 ? 1.149 12.078 -5.118 1.00 95.25 95 LEU A O 1
ATOM 768 N N . LYS A 1 96 ? 0.042 11.980 -3.167 1.00 94.69 96 LYS A N 1
ATOM 769 C CA . LYS A 1 96 ? -0.821 13.137 -3.439 1.00 94.69 96 LYS A CA 1
ATOM 770 C C . LYS A 1 96 ? -0.072 14.467 -3.360 1.00 94.69 96 LYS A C 1
ATOM 772 O O . LYS A 1 96 ? -0.389 15.373 -4.133 1.00 94.69 96 LYS A O 1
ATOM 777 N N . SER A 1 97 ? 0.878 14.607 -2.434 1.00 93.62 97 SER A N 1
ATOM 778 C CA . SER A 1 97 ? 1.604 15.862 -2.221 1.00 93.62 97 SER A CA 1
ATOM 779 C C . SER A 1 97 ? 2.715 16.081 -3.240 1.00 93.62 97 SER A C 1
ATOM 781 O O . SER A 1 97 ? 2.787 17.165 -3.806 1.00 93.62 97 SER A O 1
ATOM 783 N N . GLU A 1 98 ? 3.543 15.065 -3.491 1.00 92.19 98 GLU A N 1
ATOM 784 C CA . GLU A 1 98 ? 4.750 15.191 -4.319 1.00 92.19 98 GLU A CA 1
ATOM 785 C C . GLU A 1 98 ? 4.497 14.824 -5.785 1.00 92.19 98 GLU A C 1
ATOM 787 O O . GLU A 1 98 ? 5.016 15.473 -6.690 1.00 92.19 98 GLU A O 1
ATOM 792 N N . LEU A 1 99 ? 3.697 13.781 -6.038 1.00 91.62 99 LEU A N 1
ATOM 793 C CA . LEU A 1 99 ? 3.447 13.282 -7.396 1.00 91.62 99 LEU A CA 1
ATOM 794 C C . LEU A 1 99 ? 2.090 13.720 -7.957 1.00 91.62 99 LEU A C 1
ATOM 796 O O . LEU A 1 99 ? 1.852 13.557 -9.152 1.00 91.62 99 LEU A O 1
ATOM 800 N N . HIS A 1 100 ? 1.199 14.247 -7.112 1.00 93.69 100 HIS A N 1
ATOM 801 C CA . HIS A 1 100 ? -0.204 14.510 -7.448 1.00 93.69 100 HIS A CA 1
ATOM 802 C C . HIS A 1 100 ? -0.919 13.294 -8.062 1.00 93.69 100 HIS A C 1
ATOM 804 O O . HIS A 1 100 ? -1.800 13.445 -8.907 1.00 93.69 100 HIS A O 1
ATOM 810 N N . LYS A 1 101 ? -0.540 12.090 -7.615 1.00 94.00 101 LYS A N 1
ATOM 811 C CA . LYS A 1 101 ? -1.108 10.805 -8.038 1.00 94.00 101 LYS A CA 1
ATOM 812 C C . LYS A 1 101 ? -1.853 10.121 -6.885 1.00 94.00 101 LYS A C 1
ATOM 814 O O . LYS A 1 101 ? -1.644 10.402 -5.704 1.00 94.00 101 LYS A O 1
ATOM 819 N N . SER A 1 102 ? -2.722 9.195 -7.246 1.00 94.06 102 SER A N 1
ATOM 820 C CA . SER A 1 102 ? -3.443 8.243 -6.405 1.00 94.06 102 SER A CA 1
ATOM 821 C C . SER A 1 102 ? -2.996 6.815 -6.730 1.00 94.06 102 SER A C 1
ATOM 823 O O . SER A 1 102 ? -2.287 6.599 -7.710 1.00 94.06 102 SER A O 1
ATOM 825 N N . PHE A 1 103 ? -3.407 5.820 -5.936 1.00 94.69 103 PHE A N 1
ATOM 826 C CA . PHE A 1 103 ? -3.069 4.424 -6.244 1.00 94.69 103 PHE A CA 1
ATOM 827 C C . PHE A 1 103 ? -3.666 3.979 -7.580 1.00 94.69 103 PHE A C 1
ATOM 829 O O . PHE A 1 103 ? -3.007 3.275 -8.341 1.00 94.69 103 PHE A O 1
ATOM 836 N N . SER A 1 104 ? -4.871 4.450 -7.893 1.00 93.06 104 SER A N 1
ATOM 837 C CA . SER A 1 104 ? -5.573 4.159 -9.146 1.00 93.06 104 SER A CA 1
ATOM 838 C C . SER A 1 104 ? -4.837 4.661 -10.402 1.00 93.06 104 SER A C 1
ATOM 840 O O . SER A 1 104 ? -5.056 4.132 -11.486 1.00 93.06 104 SER A O 1
ATOM 842 N N . ASP A 1 105 ? -3.923 5.631 -10.278 1.00 94.12 105 ASP A N 1
ATOM 843 C CA . ASP A 1 105 ? -3.135 6.141 -11.415 1.00 94.12 105 ASP A CA 1
ATOM 844 C C . ASP A 1 105 ? -2.012 5.183 -11.860 1.00 94.12 105 ASP A C 1
ATOM 846 O O . ASP A 1 105 ? -1.328 5.453 -12.845 1.00 94.12 105 ASP A O 1
ATOM 850 N N . PHE A 1 106 ? -1.815 4.073 -11.142 1.00 95.50 106 PHE A N 1
ATOM 851 C CA . PHE A 1 106 ? -0.801 3.051 -11.427 1.00 95.50 106 PHE A CA 1
ATOM 852 C C . PHE A 1 106 ? -1.397 1.721 -11.926 1.00 95.50 106 PHE A C 1
ATOM 854 O O . PHE A 1 106 ? -0.681 0.725 -11.981 1.00 95.50 106 PHE A O 1
ATOM 861 N N . GLU A 1 107 ? -2.686 1.677 -12.288 1.00 92.25 107 GLU A N 1
ATOM 862 C CA . GLU A 1 107 ? -3.350 0.449 -12.769 1.00 92.25 107 GLU A CA 1
ATOM 863 C C . GLU A 1 107 ? -2.658 -0.161 -13.997 1.00 92.25 107 GLU A C 1
ATOM 865 O O . GLU A 1 107 ? -2.512 -1.379 -14.093 1.00 92.25 107 GLU A O 1
ATOM 870 N N . ASP A 1 108 ? -2.191 0.685 -14.919 1.00 92.62 108 ASP A N 1
ATOM 871 C CA . ASP A 1 108 ? -1.500 0.241 -16.134 1.00 92.62 108 ASP A CA 1
ATOM 872 C C . ASP A 1 108 ? -0.079 -0.284 -15.843 1.00 92.62 108 ASP A C 1
ATOM 874 O O . ASP A 1 108 ? 0.461 -1.097 -16.599 1.00 92.62 108 ASP A O 1
ATOM 878 N N . SER A 1 109 ? 0.538 0.177 -14.749 1.00 94.69 109 SER A N 1
ATOM 879 C CA . SER A 1 109 ? 1.930 -0.101 -14.372 1.00 94.69 109 SER A CA 1
ATOM 880 C C . SER A 1 109 ? 2.095 -0.324 -12.856 1.00 94.69 109 SER A C 1
ATOM 882 O O . SER A 1 109 ? 2.727 0.477 -12.162 1.00 94.69 109 SER A O 1
ATOM 884 N N . PRO A 1 110 ? 1.636 -1.462 -12.299 1.00 94.75 110 PRO A N 1
ATOM 885 C CA . PRO A 1 110 ? 1.706 -1.711 -10.854 1.00 94.75 110 PRO A CA 1
ATOM 886 C C . PRO A 1 110 ? 3.141 -1.748 -10.307 1.00 94.75 110 PRO A C 1
ATOM 888 O O . PRO A 1 110 ? 3.383 -1.453 -9.138 1.00 94.75 110 PRO A O 1
ATOM 891 N N . GLN A 1 111 ? 4.123 -2.077 -11.151 1.00 95.19 111 GLN A N 1
ATOM 892 C CA . GLN A 1 111 ? 5.542 -2.043 -10.790 1.00 95.19 111 GLN A CA 1
ATOM 893 C C . GLN A 1 111 ? 6.050 -0.614 -10.560 1.00 95.19 111 GLN A C 1
ATOM 895 O O . GLN A 1 111 ? 6.963 -0.420 -9.763 1.00 95.19 111 GLN A O 1
ATOM 900 N N . GLU A 1 112 ? 5.466 0.387 -11.224 1.00 96.19 112 GLU A N 1
ATOM 901 C CA . GLU A 1 112 ? 5.808 1.796 -11.006 1.00 96.19 112 GLU A CA 1
ATOM 902 C C . GLU A 1 112 ? 5.394 2.239 -9.599 1.00 96.19 112 GLU A C 1
ATOM 904 O O . GLU A 1 112 ? 6.152 2.940 -8.935 1.00 96.19 112 GLU A O 1
ATOM 909 N N . LEU A 1 113 ? 4.253 1.755 -9.091 1.00 96.62 113 LEU A N 1
ATOM 910 C CA . LEU A 1 113 ? 3.835 2.006 -7.709 1.00 96.62 113 LEU A CA 1
ATOM 911 C C . LEU A 1 113 ? 4.844 1.440 -6.700 1.00 96.62 113 LEU A C 1
ATOM 913 O O . LEU A 1 113 ? 5.213 2.115 -5.738 1.00 96.62 113 LEU A O 1
ATOM 917 N N . VAL A 1 114 ? 5.297 0.204 -6.925 1.00 96.75 114 VAL A N 1
ATOM 918 C CA . VAL A 1 114 ? 6.306 -0.460 -6.083 1.00 96.75 114 VAL A CA 1
ATOM 919 C C . VAL A 1 114 ? 7.626 0.307 -6.129 1.00 96.75 114 VAL A C 1
ATOM 921 O O . VAL A 1 114 ? 8.227 0.563 -5.088 1.00 96.75 114 VAL A O 1
ATOM 924 N N . PHE A 1 115 ? 8.043 0.734 -7.320 1.00 96.94 115 PHE A N 1
ATOM 925 C CA . PHE A 1 115 ? 9.245 1.537 -7.507 1.00 96.94 115 PHE A CA 1
ATOM 926 C C . PHE A 1 115 ? 9.159 2.892 -6.790 1.00 96.94 115 PHE A C 1
ATOM 928 O O . PHE A 1 115 ? 10.106 3.294 -6.117 1.00 96.94 115 PHE A O 1
ATOM 935 N N . GLU A 1 116 ? 8.029 3.596 -6.880 1.00 96.62 116 GLU A N 1
ATOM 936 C CA . GLU A 1 116 ? 7.841 4.860 -6.161 1.00 96.62 116 GLU A CA 1
ATOM 937 C C . GLU A 1 116 ? 7.832 4.662 -4.640 1.00 96.62 116 GLU A C 1
ATOM 939 O O . GLU A 1 116 ? 8.336 5.515 -3.909 1.00 96.62 116 GLU A O 1
ATOM 944 N N . LEU A 1 117 ? 7.348 3.518 -4.146 1.00 97.12 117 LEU A N 1
ATOM 945 C CA . LEU A 1 117 ? 7.444 3.173 -2.728 1.00 97.12 117 LEU A CA 1
ATOM 946 C C . LEU A 1 117 ? 8.892 2.897 -2.295 1.00 97.12 117 LEU A C 1
ATOM 948 O O . LEU A 1 117 ? 9.334 3.405 -1.264 1.00 97.12 117 LEU A O 1
ATOM 952 N N . GLU A 1 118 ? 9.659 2.143 -3.082 1.00 96.88 118 GLU A N 1
ATOM 953 C CA . GLU A 1 118 ? 11.092 1.931 -2.834 1.00 96.88 118 GLU A CA 1
ATOM 954 C C . GLU A 1 118 ? 11.856 3.255 -2.806 1.00 96.88 118 GLU A C 1
ATOM 956 O O . GLU A 1 118 ? 12.644 3.521 -1.893 1.00 96.88 118 GLU A O 1
ATOM 961 N N . LYS A 1 119 ? 11.576 4.118 -3.783 1.00 96.12 119 LYS A N 1
ATOM 962 C CA . LYS A 1 119 ? 12.154 5.453 -3.890 1.00 96.12 119 LYS A CA 1
ATOM 963 C C . LYS A 1 119 ? 11.772 6.328 -2.699 1.00 96.12 119 LYS A C 1
ATOM 965 O O . LYS A 1 119 ? 12.645 6.998 -2.156 1.00 96.12 119 LYS A O 1
ATOM 970 N N . TYR A 1 120 ? 10.521 6.288 -2.244 1.00 96.12 120 TYR A N 1
ATOM 971 C CA . TYR A 1 120 ? 10.088 6.979 -1.029 1.00 96.12 120 TYR A CA 1
ATOM 972 C C . TYR A 1 120 ? 10.884 6.521 0.202 1.00 96.12 120 TYR A C 1
ATOM 974 O O . TYR A 1 120 ? 11.402 7.351 0.952 1.00 96.12 120 TYR A O 1
ATOM 982 N N . ILE A 1 121 ? 11.057 5.208 0.385 1.00 94.88 121 ILE A N 1
ATOM 983 C CA . ILE A 1 121 ? 11.829 4.666 1.511 1.00 94.88 121 ILE A CA 1
ATOM 984 C C . ILE A 1 121 ? 13.279 5.158 1.454 1.00 94.88 121 ILE A C 1
ATOM 986 O O . ILE A 1 121 ? 13.817 5.595 2.469 1.00 94.88 121 ILE A O 1
ATOM 990 N N . GLN A 1 122 ? 13.912 5.125 0.281 1.00 93.38 122 GLN A N 1
ATOM 991 C CA . GLN A 1 122 ? 15.320 5.499 0.126 1.00 93.38 122 GLN A CA 1
ATOM 992 C C . GLN A 1 122 ? 15.567 7.008 0.233 1.00 93.38 122 GLN A C 1
ATOM 994 O O . G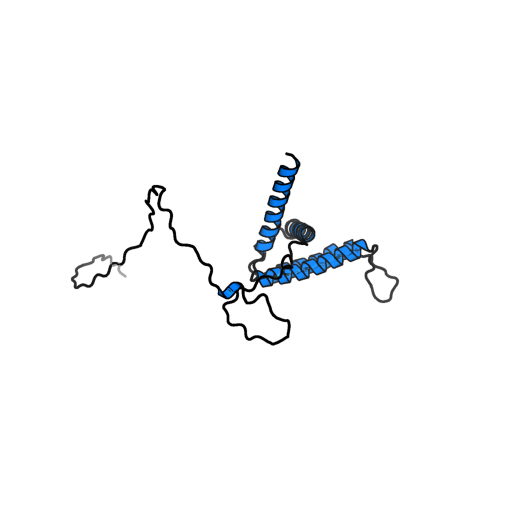LN A 1 122 ? 16.557 7.417 0.836 1.00 93.38 122 GLN A O 1
ATOM 999 N N . MET A 1 123 ? 14.693 7.825 -0.359 1.00 92.38 123 MET A N 1
ATOM 1000 C CA . MET A 1 123 ? 14.923 9.263 -0.525 1.00 92.38 123 MET A CA 1
ATOM 1001 C C . MET A 1 123 ? 14.323 10.101 0.602 1.00 92.38 123 MET A C 1
ATOM 1003 O O . MET A 1 123 ? 14.909 11.111 0.976 1.00 92.38 123 MET A O 1
ATOM 1007 N N . GLU A 1 124 ? 13.186 9.690 1.162 1.00 91.44 124 GLU A N 1
ATOM 1008 C CA . GLU A 1 124 ? 12.497 10.451 2.208 1.00 91.44 124 GLU A CA 1
ATOM 1009 C C . GLU A 1 124 ? 12.665 9.808 3.579 1.00 91.44 124 GLU A C 1
ATOM 1011 O O . GLU A 1 124 ? 13.018 10.481 4.547 1.00 91.44 124 GLU A O 1
ATOM 1016 N N . LEU A 1 125 ? 12.428 8.500 3.684 1.00 91.00 125 LEU A N 1
ATOM 1017 C CA . LEU A 1 125 ? 12.364 7.837 4.983 1.00 91.00 125 LEU A CA 1
ATOM 1018 C C . LEU A 1 125 ? 13.763 7.594 5.571 1.00 91.00 125 LEU A C 1
ATOM 1020 O O . LEU A 1 125 ? 14.032 7.959 6.717 1.00 91.00 125 LEU A O 1
ATOM 1024 N N . LEU A 1 126 ? 14.683 7.033 4.782 1.00 89.75 126 LEU A N 1
ATOM 1025 C CA . LEU A 1 126 ? 16.034 6.702 5.237 1.00 89.75 126 LEU A CA 1
ATOM 1026 C C . LEU A 1 126 ? 16.800 7.933 5.752 1.00 89.75 126 LEU A C 1
ATOM 1028 O O . LEU A 1 126 ? 17.335 7.861 6.861 1.00 89.75 126 LEU A O 1
ATOM 1032 N N . PRO A 1 127 ? 16.827 9.082 5.045 1.00 89.44 127 PRO A N 1
ATOM 1033 C CA . PRO A 1 127 ? 17.563 10.257 5.513 1.00 89.44 127 PRO A CA 1
ATOM 1034 C C . PRO A 1 127 ? 16.955 10.900 6.764 1.00 89.44 127 PRO A C 1
ATOM 1036 O O . PRO A 1 127 ? 17.683 11.489 7.558 1.00 89.44 127 PRO A O 1
ATOM 1039 N N . ARG A 1 128 ? 15.638 10.768 6.984 1.00 88.88 128 ARG A N 1
ATOM 1040 C CA . ARG A 1 128 ? 14.969 11.276 8.197 1.00 88.88 128 ARG A CA 1
ATOM 1041 C C . ARG A 1 128 ? 15.309 10.458 9.445 1.00 88.88 128 ARG A C 1
ATOM 1043 O O . ARG A 1 128 ? 15.334 11.010 10.542 1.00 88.88 128 ARG A O 1
ATOM 1050 N N . HIS A 1 129 ? 15.583 9.165 9.274 1.00 88.12 129 HIS A N 1
ATOM 1051 C CA . HIS A 1 129 ? 15.776 8.202 10.365 1.00 88.12 129 HIS A CA 1
ATOM 1052 C C . HIS A 1 129 ? 17.225 7.732 10.538 1.00 88.12 129 HIS A C 1
ATOM 1054 O O . HIS A 1 129 ? 17.520 6.930 11.425 1.00 88.12 129 HIS A O 1
ATOM 1060 N N . THR A 1 130 ? 18.155 8.222 9.722 1.00 88.19 130 THR A N 1
ATOM 1061 C CA . THR A 1 130 ? 19.574 7.866 9.814 1.00 88.19 130 THR A CA 1
ATOM 1062 C C . THR A 1 130 ? 20.435 9.107 9.973 1.00 88.19 130 THR A C 1
ATOM 1064 O O . THR A 1 130 ? 20.092 10.199 9.531 1.00 88.19 130 THR A O 1
ATOM 1067 N N . LYS A 1 131 ? 21.580 8.943 10.633 1.00 83.31 131 LYS A N 1
ATOM 1068 C CA . LYS A 1 131 ? 22.638 9.952 10.653 1.00 83.31 131 LYS A CA 1
ATOM 1069 C C . LYS A 1 131 ? 23.831 9.421 9.877 1.00 83.31 131 LYS A C 1
ATOM 1071 O O . LYS A 1 131 ? 24.230 8.265 10.052 1.00 83.31 131 LYS A O 1
ATOM 1076 N N . LEU A 1 132 ? 24.399 10.283 9.038 1.00 75.56 132 LEU A N 1
ATOM 1077 C CA . LEU A 1 132 ? 25.705 10.036 8.443 1.00 75.56 132 LEU A CA 1
ATOM 1078 C C . LEU A 1 132 ? 26.748 10.092 9.557 1.00 75.56 132 LEU A C 1
ATOM 1080 O O . LEU A 1 132 ? 26.768 11.020 10.365 1.00 75.56 132 LEU A O 1
ATOM 1084 N N . CYS A 1 133 ? 27.565 9.052 9.627 1.00 68.00 133 CYS A N 1
ATOM 1085 C CA . CYS A 1 133 ? 28.678 8.966 10.551 1.00 68.00 133 CYS A CA 1
ATOM 1086 C C . CYS A 1 133 ? 29.934 8.841 9.690 1.00 68.00 133 CYS A C 1
ATOM 1088 O O . CYS A 1 133 ? 30.130 7.813 9.045 1.00 68.00 133 CYS A O 1
ATOM 1090 N N . ASP A 1 134 ? 30.734 9.906 9.654 1.00 62.69 134 ASP A N 1
ATOM 1091 C CA . ASP A 1 134 ? 31.939 10.012 8.818 1.00 62.69 134 ASP A CA 1
ATOM 1092 C C . ASP A 1 134 ? 33.160 9.285 9.419 1.00 62.69 134 ASP A C 1
ATOM 1094 O O . ASP A 1 134 ? 34.251 9.332 8.857 1.00 62.69 134 ASP A O 1
ATOM 1098 N N . ASP A 1 135 ? 32.991 8.596 10.552 1.00 61.84 135 ASP A N 1
ATOM 1099 C CA . ASP A 1 135 ? 34.106 8.033 11.327 1.00 61.84 135 ASP A CA 1
ATOM 1100 C C . ASP A 1 135 ? 34.623 6.676 10.814 1.00 61.84 135 ASP A C 1
ATOM 1102 O O . ASP A 1 135 ? 35.688 6.231 11.237 1.00 61.84 135 ASP A O 1
ATOM 1106 N N . ASP A 1 136 ? 33.924 6.020 9.881 1.00 57.09 136 ASP A N 1
ATOM 1107 C CA . ASP A 1 136 ? 34.306 4.704 9.363 1.00 57.09 136 ASP A CA 1
ATOM 1108 C C . ASP A 1 136 ? 34.518 4.747 7.838 1.00 57.09 136 ASP A C 1
ATOM 1110 O O . ASP A 1 136 ? 33.719 5.302 7.088 1.00 57.09 136 ASP A O 1
ATOM 1114 N N . ILE A 1 137 ? 35.580 4.085 7.360 1.00 62.75 137 ILE A N 1
ATOM 1115 C CA . ILE A 1 137 ? 36.069 3.989 5.958 1.00 62.75 137 ILE A CA 1
ATOM 1116 C C . ILE A 1 137 ? 35.002 3.454 4.956 1.00 62.75 137 ILE A C 1
ATOM 1118 O O . ILE A 1 137 ? 35.224 3.386 3.747 1.00 62.75 137 ILE A O 1
ATOM 1122 N N . LYS A 1 138 ? 33.807 3.111 5.444 1.00 61.31 138 LYS A N 1
ATOM 1123 C CA . LYS A 1 138 ? 32.577 2.901 4.680 1.00 61.31 138 LYS A CA 1
ATOM 1124 C C . LYS A 1 138 ? 31.469 3.738 5.311 1.00 61.31 138 LYS A C 1
ATOM 1126 O O . LYS A 1 138 ? 31.120 3.489 6.464 1.00 61.31 138 LYS A O 1
ATOM 1131 N N . SER A 1 139 ? 30.875 4.642 4.532 1.00 58.88 139 SER A N 1
ATOM 1132 C CA . SER A 1 139 ? 29.670 5.392 4.897 1.00 58.88 139 SER A CA 1
ATOM 1133 C C . SER A 1 139 ? 28.548 4.428 5.291 1.00 58.88 139 SER A C 1
ATOM 1135 O O . SER A 1 139 ? 27.822 3.891 4.456 1.00 58.88 139 SER A O 1
ATOM 1137 N N . THR A 1 140 ? 28.443 4.156 6.589 1.00 66.62 140 THR A N 1
ATOM 1138 C CA . THR A 1 140 ? 27.459 3.230 7.145 1.00 66.62 140 THR A CA 1
ATOM 1139 C C . THR A 1 140 ? 26.407 4.060 7.856 1.00 66.62 140 THR A C 1
ATOM 1141 O O . THR A 1 140 ? 26.720 4.795 8.793 1.00 66.62 140 THR A O 1
ATOM 1144 N N . PHE A 1 141 ? 25.159 3.959 7.405 1.00 71.75 141 PHE A N 1
ATOM 1145 C CA . PHE A 1 141 ? 24.034 4.621 8.055 1.00 71.75 141 PHE A CA 1
ATOM 1146 C C . PHE A 1 141 ? 23.895 4.108 9.492 1.00 71.75 141 PHE A C 1
ATOM 1148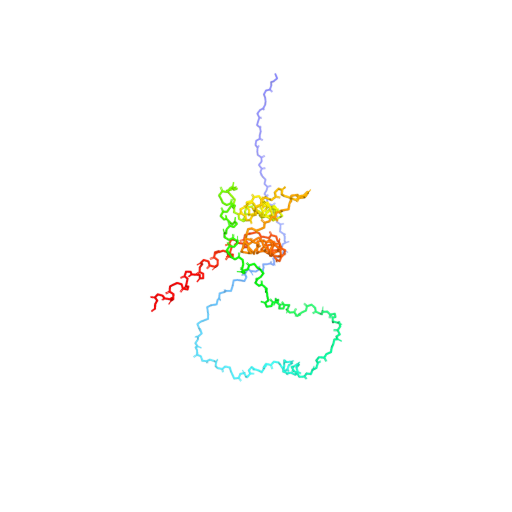 O O . PHE A 1 141 ? 23.741 2.906 9.715 1.00 71.75 141 PHE A O 1
ATOM 1155 N N . LYS A 1 142 ? 23.956 5.015 10.474 1.00 82.88 142 LYS A N 1
ATOM 1156 C CA . LYS A 1 142 ? 23.686 4.688 11.879 1.00 82.88 142 LYS A CA 1
ATOM 1157 C C . LYS A 1 142 ? 22.299 5.208 12.248 1.00 82.88 142 LYS A C 1
ATOM 1159 O O . LYS A 1 142 ? 21.981 6.377 12.020 1.00 82.88 142 LYS A O 1
ATOM 1164 N N . PHE A 1 143 ? 21.478 4.333 12.820 1.00 85.88 143 PHE A N 1
ATOM 1165 C CA . PHE A 1 143 ? 20.165 4.695 13.350 1.00 85.88 143 PHE A CA 1
ATOM 1166 C C . PHE A 1 143 ? 20.342 5.377 14.715 1.00 85.88 143 PHE A C 1
ATOM 1168 O O . PHE A 1 143 ? 20.957 4.778 15.602 1.00 85.88 143 PHE A O 1
ATOM 1175 N N . PRO A 1 144 ? 19.849 6.614 14.911 1.00 84.88 144 PRO A N 1
ATOM 1176 C CA . PRO A 1 144 ? 19.999 7.340 16.174 1.00 84.88 144 PRO A CA 1
ATOM 1177 C C . PRO A 1 144 ? 19.280 6.658 17.335 1.00 84.88 144 PRO A C 1
ATOM 1179 O O . PRO A 1 144 ? 19.763 6.687 18.466 1.00 84.88 144 PRO A O 1
ATOM 1182 N N . THR A 1 145 ? 18.126 6.055 17.055 1.00 89.81 145 THR A N 1
ATOM 1183 C CA . THR A 1 145 ? 17.326 5.326 18.035 1.00 89.81 145 THR A CA 1
ATOM 1184 C C . THR A 1 145 ? 16.909 3.957 17.502 1.00 89.81 145 THR A C 1
ATOM 1186 O O . THR A 1 145 ? 16.850 3.721 16.295 1.00 89.81 145 THR A O 1
ATOM 1189 N N . MET A 1 146 ? 16.567 3.041 18.413 1.00 89.75 146 MET A N 1
ATOM 1190 C CA . MET A 1 146 ? 15.959 1.759 18.033 1.00 89.75 146 MET A CA 1
ATOM 1191 C C . MET A 1 146 ? 14.588 1.955 17.364 1.00 89.75 146 MET A C 1
ATOM 1193 O O . MET A 1 146 ? 14.205 1.165 16.506 1.00 89.75 146 MET A O 1
ATOM 1197 N N . GLY A 1 147 ? 13.864 3.020 17.733 1.00 90.25 147 GLY A N 1
ATOM 1198 C CA . GLY A 1 147 ? 12.588 3.377 17.114 1.00 90.25 147 GLY A CA 1
ATOM 1199 C C . GLY A 1 147 ? 12.744 3.720 15.635 1.00 90.25 147 GLY A C 1
ATOM 1200 O O . GLY A 1 147 ? 11.987 3.208 14.819 1.00 90.25 147 GLY A O 1
ATOM 1201 N N . ASP A 1 148 ? 13.773 4.492 15.281 1.00 90.50 148 ASP A N 1
ATOM 1202 C CA . ASP A 1 148 ? 14.077 4.845 13.888 1.00 90.50 148 ASP A CA 1
ATOM 1203 C C . ASP A 1 148 ? 14.315 3.604 13.025 1.00 90.50 148 ASP A C 1
ATOM 1205 O O . ASP A 1 148 ? 13.761 3.478 11.934 1.00 90.50 148 ASP A O 1
ATOM 1209 N N . LYS A 1 149 ? 15.087 2.643 13.548 1.00 91.94 149 LYS A N 1
ATOM 1210 C CA . LYS A 1 149 ? 15.307 1.359 12.877 1.00 91.94 149 LYS A CA 1
ATOM 1211 C C . LYS A 1 149 ? 13.991 0.600 12.671 1.00 91.94 149 LYS A C 1
ATOM 1213 O O . LYS A 1 149 ? 13.755 0.086 11.585 1.00 91.94 149 LYS A O 1
ATOM 1218 N N . LEU A 1 150 ? 13.135 0.550 13.694 1.00 93.19 150 LEU A N 1
ATOM 1219 C CA . LEU A 1 150 ? 11.854 -0.158 13.630 1.00 93.19 150 LEU A CA 1
ATOM 1220 C C . LEU A 1 150 ? 10.916 0.460 12.587 1.00 93.19 150 LEU A C 1
ATOM 1222 O O . LEU A 1 150 ? 10.259 -0.279 11.864 1.00 93.19 150 LEU A O 1
ATOM 1226 N N . VAL A 1 151 ? 10.880 1.791 12.467 1.00 93.56 151 VAL A N 1
ATOM 1227 C CA . VAL A 1 151 ? 10.081 2.476 11.436 1.00 93.56 151 VAL A CA 1
ATOM 1228 C C . VAL A 1 151 ? 10.525 2.060 10.033 1.00 93.56 151 VAL A C 1
ATOM 1230 O O . VAL A 1 151 ? 9.676 1.709 9.215 1.00 93.56 151 VAL A O 1
ATOM 1233 N N . ILE A 1 152 ? 11.835 2.038 9.762 1.00 93.75 152 ILE A N 1
ATOM 1234 C CA . ILE A 1 152 ? 12.357 1.576 8.466 1.00 93.75 152 ILE A CA 1
ATOM 1235 C C . ILE A 1 152 ? 12.013 0.106 8.230 1.00 93.75 152 ILE A C 1
ATOM 1237 O O . ILE A 1 152 ? 11.473 -0.221 7.176 1.00 93.75 152 ILE A O 1
ATOM 1241 N N . ASP A 1 153 ? 12.276 -0.763 9.209 1.00 93.88 153 ASP A N 1
ATOM 1242 C CA . ASP A 1 153 ? 11.976 -2.195 9.108 1.00 93.88 153 ASP A CA 1
ATOM 1243 C C . ASP A 1 153 ? 10.475 -2.415 8.812 1.00 93.88 153 ASP A C 1
ATOM 1245 O O . ASP A 1 153 ? 10.123 -3.183 7.917 1.00 93.88 153 ASP A O 1
ATOM 1249 N N . ARG A 1 154 ? 9.581 -1.661 9.470 1.00 94.94 154 ARG A N 1
ATOM 1250 C CA . ARG A 1 154 ? 8.127 -1.724 9.241 1.00 94.94 154 ARG A CA 1
ATOM 1251 C C . ARG A 1 154 ? 7.737 -1.277 7.829 1.00 94.94 154 ARG A C 1
ATOM 1253 O O . ARG A 1 154 ? 6.849 -1.882 7.234 1.00 94.94 154 ARG A O 1
ATOM 1260 N N . PHE A 1 155 ? 8.403 -0.267 7.267 1.00 96.25 155 PHE A N 1
ATOM 1261 C CA . PHE A 1 155 ? 8.172 0.164 5.883 1.00 96.25 155 PHE A CA 1
ATOM 1262 C C . PHE A 1 155 ? 8.718 -0.824 4.840 1.00 96.25 155 PHE A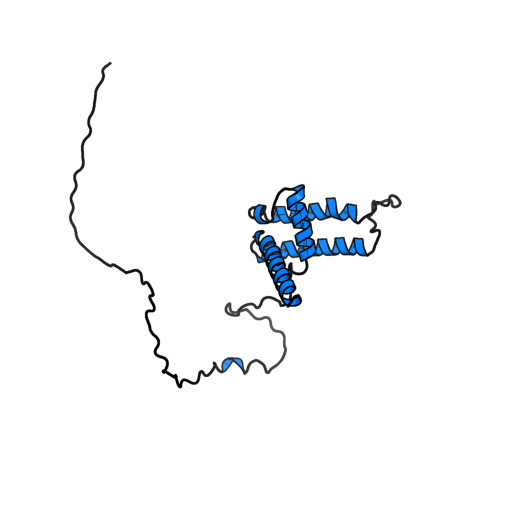 C 1
ATOM 1264 O O . PHE A 1 155 ? 8.126 -0.974 3.771 1.00 96.25 155 PHE A O 1
ATOM 1271 N N . LEU A 1 156 ? 9.811 -1.529 5.140 1.00 95.62 156 LEU A N 1
ATOM 1272 C CA . LEU A 1 156 ? 10.316 -2.608 4.287 1.00 95.62 156 LEU A CA 1
ATOM 1273 C C . LEU A 1 156 ? 9.354 -3.803 4.275 1.00 95.62 156 LEU A C 1
ATOM 1275 O O . LEU A 1 156 ? 9.046 -4.340 3.209 1.00 95.62 156 LEU A O 1
ATOM 1279 N N . ASP A 1 157 ? 8.812 -4.167 5.439 1.00 94.88 157 ASP A N 1
ATOM 1280 C CA . ASP A 1 157 ? 7.756 -5.175 5.529 1.00 94.88 157 ASP A CA 1
ATOM 1281 C C . ASP A 1 157 ? 6.496 -4.726 4.775 1.00 94.88 157 ASP A C 1
ATOM 1283 O O . ASP A 1 157 ? 5.885 -5.518 4.054 1.00 94.88 157 ASP A O 1
ATOM 1287 N N . PHE A 1 158 ? 6.117 -3.452 4.891 1.00 96.00 158 PHE A N 1
ATOM 1288 C CA . PHE A 1 158 ? 5.011 -2.873 4.131 1.00 96.00 158 PHE A CA 1
ATOM 1289 C C . PHE A 1 158 ? 5.227 -3.011 2.617 1.00 96.00 158 PHE A C 1
ATOM 1291 O O . PHE A 1 158 ? 4.354 -3.547 1.937 1.00 96.00 158 PHE A O 1
ATOM 1298 N N . LEU A 1 159 ? 6.397 -2.629 2.093 1.00 96.00 159 LEU A N 1
ATOM 1299 C CA . LEU A 1 159 ? 6.755 -2.793 0.677 1.00 96.00 159 LEU A CA 1
ATOM 1300 C C . LEU A 1 159 ? 6.620 -4.251 0.212 1.00 96.00 159 LEU A C 1
ATOM 1302 O O . LEU A 1 159 ? 6.067 -4.529 -0.857 1.00 96.00 159 LEU A O 1
ATOM 1306 N N . HIS A 1 160 ? 7.090 -5.200 1.023 1.00 94.50 160 HIS A N 1
ATOM 1307 C CA . HIS A 1 160 ? 6.941 -6.620 0.724 1.00 94.50 160 HIS A CA 1
ATOM 1308 C C . HIS A 1 160 ? 5.462 -7.039 0.635 1.00 94.50 160 HIS A C 1
ATOM 1310 O O . HIS A 1 160 ? 5.063 -7.740 -0.298 1.00 94.50 160 HIS A O 1
ATOM 1316 N N . ASN A 1 161 ? 4.625 -6.568 1.560 1.00 94.38 161 ASN A N 1
ATOM 1317 C CA . ASN A 1 161 ? 3.198 -6.894 1.582 1.00 94.38 161 ASN A CA 1
ATOM 1318 C C . ASN A 1 161 ? 2.398 -6.169 0.489 1.00 94.38 161 ASN A C 1
ATOM 1320 O O . ASN A 1 161 ? 1.415 -6.727 -0.000 1.00 94.38 161 ASN A O 1
ATOM 1324 N N . VAL A 1 162 ? 2.825 -4.982 0.046 1.00 94.75 162 VAL A N 1
ATOM 1325 C CA . VAL A 1 162 ? 2.282 -4.311 -1.148 1.00 94.75 162 VAL A CA 1
ATOM 1326 C C . VAL A 1 162 ? 2.488 -5.193 -2.375 1.00 94.75 162 VAL A C 1
ATOM 1328 O O . VAL A 1 162 ? 1.524 -5.475 -3.084 1.00 94.75 162 VAL A O 1
ATOM 1331 N N . ASN A 1 163 ? 3.702 -5.714 -2.577 1.00 93.62 163 ASN A N 1
ATOM 1332 C CA . ASN A 1 163 ? 3.996 -6.638 -3.675 1.00 93.62 163 ASN A CA 1
ATOM 1333 C C . ASN A 1 163 ? 3.109 -7.890 -3.634 1.00 93.62 163 ASN A C 1
ATOM 1335 O O . ASN A 1 163 ? 2.505 -8.251 -4.643 1.00 93.62 163 ASN A O 1
ATOM 1339 N N . ILE A 1 164 ? 2.983 -8.532 -2.468 1.00 92.25 164 ILE A N 1
ATOM 1340 C CA . ILE A 1 164 ? 2.102 -9.700 -2.306 1.00 92.25 164 ILE A CA 1
ATOM 1341 C C . ILE A 1 164 ? 0.654 -9.334 -2.645 1.00 92.25 164 ILE A C 1
ATOM 1343 O O . ILE A 1 164 ? -0.007 -10.052 -3.390 1.00 92.25 164 ILE A O 1
ATOM 1347 N N . THR A 1 165 ? 0.165 -8.207 -2.130 1.00 91.94 165 THR A N 1
ATOM 1348 C CA . THR A 1 165 ? -1.217 -7.763 -2.345 1.00 91.94 165 THR A CA 1
ATOM 1349 C C . THR A 1 165 ? -1.495 -7.515 -3.819 1.00 91.94 165 THR A C 1
ATOM 1351 O O . THR A 1 165 ? -2.528 -7.958 -4.316 1.00 91.94 165 THR A O 1
ATOM 1354 N N . LEU A 1 166 ? -0.568 -6.884 -4.539 1.00 92.75 166 LEU A N 1
ATOM 1355 C CA . LEU A 1 166 ? -0.688 -6.696 -5.982 1.00 92.75 166 LEU A CA 1
ATOM 1356 C C . LEU A 1 166 ? -0.748 -8.036 -6.713 1.00 92.75 166 LEU A C 1
ATOM 1358 O O . LEU A 1 166 ? -1.645 -8.239 -7.524 1.00 92.75 166 LEU A O 1
ATOM 1362 N N . VAL A 1 167 ? 0.136 -8.983 -6.388 1.00 91.50 167 VAL A N 1
ATOM 1363 C CA . VAL A 1 167 ? 0.124 -10.323 -7.002 1.00 91.50 167 VAL A CA 1
ATOM 1364 C C . VAL A 1 167 ? -1.211 -11.035 -6.762 1.00 91.50 167 VAL A C 1
ATOM 1366 O O . VAL A 1 167 ? -1.782 -11.598 -7.694 1.00 91.50 167 VAL A O 1
ATOM 1369 N N . LEU A 1 168 ? -1.737 -10.982 -5.536 1.00 88.94 168 LEU A N 1
ATOM 1370 C CA . LEU A 1 168 ? -3.006 -11.623 -5.178 1.00 88.94 168 LEU A CA 1
ATOM 1371 C C . LEU A 1 168 ? -4.223 -10.958 -5.838 1.00 88.94 168 LEU A C 1
ATOM 1373 O O . LEU A 1 168 ? -5.206 -11.642 -6.113 1.00 88.94 168 LEU A O 1
ATOM 1377 N N . ASN A 1 169 ? -4.151 -9.656 -6.119 1.00 89.62 169 ASN A N 1
ATOM 1378 C CA . ASN A 1 169 ? -5.222 -8.887 -6.758 1.00 89.62 169 ASN A CA 1
ATOM 1379 C C . ASN A 1 169 ? -5.012 -8.706 -8.270 1.00 89.62 169 ASN A C 1
ATOM 1381 O O . ASN A 1 169 ? -5.641 -7.846 -8.876 1.00 89.62 169 ASN A O 1
ATOM 1385 N N . GLY A 1 170 ? -4.133 -9.492 -8.901 1.00 90.44 170 GLY A N 1
ATOM 1386 C CA . GLY A 1 170 ? -3.928 -9.446 -10.354 1.00 90.44 170 GLY A CA 1
ATOM 1387 C C . GLY A 1 170 ? -3.285 -8.153 -10.867 1.00 90.44 170 GLY A C 1
ATOM 1388 O O . GLY A 1 170 ? -3.416 -7.835 -12.042 1.00 90.44 170 GLY A O 1
ATOM 1389 N N . GLY A 1 171 ? -2.593 -7.418 -9.998 1.00 92.56 171 GLY A N 1
ATOM 1390 C CA . GLY A 1 171 ? -1.949 -6.143 -10.304 1.00 92.56 171 GLY A CA 1
ATOM 1391 C C . GLY A 1 171 ? -2.829 -4.917 -10.071 1.00 92.56 171 GLY A C 1
ATOM 1392 O O . GLY A 1 171 ? -2.320 -3.812 -10.174 1.00 92.56 171 GLY A O 1
ATOM 1393 N N . HIS A 1 172 ? -4.100 -5.078 -9.702 1.00 94.19 172 HIS A N 1
ATOM 1394 C CA . HIS A 1 172 ? -4.985 -3.940 -9.460 1.00 94.19 172 HIS A CA 1
ATOM 1395 C C . HIS A 1 172 ? -4.542 -3.126 -8.240 1.00 94.19 172 HIS A C 1
ATOM 1397 O O . HIS A 1 172 ? -4.475 -3.642 -7.122 1.00 94.19 172 HIS A O 1
ATOM 1403 N N . THR A 1 173 ? -4.251 -1.846 -8.452 1.00 95.44 173 THR A N 1
ATOM 1404 C CA . THR A 1 173 ? -3.724 -0.911 -7.454 1.00 95.44 173 THR A CA 1
ATOM 1405 C C . THR A 1 173 ? -4.840 -0.175 -6.705 1.00 95.44 173 THR A C 1
ATOM 1407 O O . THR A 1 173 ? -4.650 0.190 -5.543 1.00 95.44 173 THR A O 1
ATOM 1410 N N . PHE A 1 174 ? -6.039 -0.031 -7.286 1.00 94.00 174 PHE A N 1
ATOM 1411 C CA . PHE A 1 174 ? -7.212 0.588 -6.647 1.00 94.00 174 PHE A CA 1
ATOM 1412 C C . PHE A 1 174 ? -7.636 -0.127 -5.354 1.00 94.00 174 PHE A C 1
ATOM 1414 O O . PHE A 1 174 ? -8.319 0.456 -4.507 1.00 94.00 174 PHE A O 1
ATOM 1421 N N . ILE A 1 175 ? -7.213 -1.384 -5.165 1.00 93.12 175 ILE A N 1
ATOM 1422 C CA . ILE A 1 175 ? -7.456 -2.145 -3.936 1.00 93.12 175 ILE A CA 1
ATOM 1423 C C . ILE A 1 175 ? -6.971 -1.390 -2.694 1.00 93.12 175 ILE A C 1
ATOM 1425 O O . ILE A 1 175 ? -7.626 -1.425 -1.654 1.00 93.12 175 ILE A O 1
ATOM 1429 N N . PHE A 1 176 ? -5.871 -0.644 -2.804 1.00 94.81 176 PHE A N 1
ATOM 1430 C CA . PHE A 1 176 ? -5.335 0.144 -1.699 1.00 94.81 176 PHE A CA 1
ATOM 1431 C C . PHE A 1 176 ? -6.255 1.307 -1.315 1.00 94.81 176 PHE A C 1
ATOM 1433 O O . PHE A 1 176 ? -6.436 1.573 -0.126 1.00 94.81 176 PHE A O 1
ATOM 1440 N N . ASP A 1 177 ? -6.907 1.950 -2.288 1.00 92.88 177 ASP A N 1
ATOM 1441 C CA . ASP A 1 177 ? -7.913 2.981 -2.015 1.00 92.88 177 ASP A CA 1
ATOM 1442 C C . ASP A 1 177 ? -9.129 2.381 -1.285 1.00 92.88 177 ASP A C 1
ATOM 1444 O O . ASP A 1 177 ? -9.620 2.966 -0.316 1.00 92.88 177 ASP A O 1
ATOM 1448 N N . ILE A 1 178 ? -9.564 1.174 -1.675 1.00 92.44 178 ILE A N 1
ATOM 1449 C CA . ILE A 1 178 ? -10.651 0.446 -0.997 1.00 92.44 178 ILE A CA 1
ATOM 1450 C C . ILE A 1 178 ? -10.279 0.098 0.441 1.00 92.44 178 ILE A C 1
ATOM 1452 O O . ILE A 1 178 ? -11.099 0.277 1.343 1.00 92.44 178 ILE A O 1
ATOM 1456 N N . ILE A 1 179 ? -9.060 -0.390 0.671 1.00 92.62 179 ILE A N 1
ATOM 1457 C CA . ILE A 1 179 ? -8.564 -0.742 2.007 1.00 92.62 179 ILE A CA 1
ATOM 1458 C C . ILE A 1 179 ? -8.594 0.494 2.920 1.00 92.62 179 ILE A C 1
ATOM 1460 O O . ILE A 1 179 ? -9.144 0.438 4.023 1.00 92.62 179 ILE A O 1
ATOM 1464 N N . ILE A 1 180 ? -8.091 1.637 2.440 1.00 92.81 180 ILE A N 1
ATOM 1465 C CA . ILE A 1 180 ? -8.123 2.905 3.187 1.00 92.81 180 ILE A CA 1
ATOM 1466 C C . ILE A 1 180 ? -9.564 3.342 3.467 1.00 92.81 180 ILE A C 1
ATOM 1468 O O . ILE A 1 180 ? -9.894 3.711 4.597 1.00 92.81 180 ILE A O 1
ATOM 1472 N N . GLN A 1 181 ? -10.434 3.316 2.456 1.00 92.50 181 GLN A N 1
ATOM 1473 C CA . GLN A 1 181 ? -11.827 3.736 2.602 1.00 92.50 181 GLN A CA 1
ATOM 1474 C C . GLN A 1 181 ? -12.583 2.851 3.600 1.00 92.50 181 GLN A C 1
ATOM 1476 O O . GLN A 1 181 ? -13.287 3.365 4.470 1.00 92.50 181 GLN A O 1
ATOM 1481 N N . SER A 1 182 ? -12.390 1.535 3.516 1.00 91.69 182 SER A N 1
ATOM 1482 C CA . SER A 1 182 ? -13.030 0.550 4.393 1.00 91.69 182 SER A CA 1
ATOM 1483 C C . SER A 1 182 ? -12.647 0.776 5.852 1.00 91.69 182 SER A C 1
ATOM 1485 O O . SER A 1 182 ? -13.521 0.804 6.722 1.00 91.69 182 SER A O 1
ATOM 1487 N N . LYS A 1 183 ? -11.361 1.034 6.121 1.00 91.12 183 LYS A N 1
ATOM 1488 C CA . LYS A 1 183 ? -10.901 1.406 7.462 1.00 91.12 183 LYS A CA 1
ATOM 1489 C C . LYS A 1 183 ? -11.558 2.687 7.961 1.00 91.12 183 LYS A C 1
ATOM 1491 O O . LYS A 1 183 ? -12.054 2.708 9.083 1.00 91.12 183 LYS A O 1
ATOM 1496 N N . LYS A 1 184 ? -11.605 3.739 7.137 1.00 91.88 184 LYS A N 1
ATOM 1497 C CA . LYS A 1 184 ? -12.219 5.020 7.527 1.00 91.88 184 LYS A CA 1
ATOM 1498 C C . LYS A 1 184 ? -13.683 4.842 7.920 1.00 91.88 184 LYS A C 1
ATOM 1500 O O . LYS A 1 184 ? -14.084 5.293 8.991 1.00 91.88 184 LYS A O 1
ATOM 1505 N N . SER A 1 185 ? -14.455 4.111 7.116 1.00 92.50 185 SER A N 1
ATOM 1506 C CA . SER A 1 185 ? -15.852 3.797 7.433 1.00 92.50 185 SER A CA 1
ATOM 1507 C C . SER A 1 185 ? -15.996 2.971 8.715 1.00 92.50 185 SER A C 1
ATOM 1509 O O . SER A 1 185 ? -16.898 3.225 9.517 1.00 92.50 185 SER A O 1
ATOM 1511 N N . PHE A 1 186 ? -15.102 2.007 8.948 1.00 91.50 186 PHE A N 1
ATOM 1512 C CA . PHE A 1 186 ? -15.103 1.209 10.172 1.00 91.50 186 PHE A CA 1
ATOM 1513 C C . PHE A 1 186 ? -14.784 2.049 11.420 1.00 91.50 186 PHE A C 1
ATOM 1515 O O . PHE A 1 186 ? -15.498 1.963 12.422 1.00 91.50 186 PHE A O 1
ATOM 1522 N N . ASP A 1 187 ? -13.769 2.910 11.352 1.00 91.00 187 ASP A N 1
ATOM 1523 C CA . ASP A 1 187 ? -13.363 3.786 12.453 1.00 91.00 187 ASP A CA 1
ATOM 1524 C C . ASP A 1 187 ? -14.461 4.805 12.804 1.00 91.00 187 ASP A C 1
ATOM 1526 O O . ASP A 1 187 ? -14.728 5.069 13.980 1.00 91.00 187 ASP A O 1
ATOM 1530 N N . GLU A 1 188 ? -15.144 5.364 11.801 1.00 93.75 188 GLU A N 1
ATOM 1531 C CA . GLU A 1 188 ? -16.304 6.242 11.996 1.00 93.75 188 GLU A CA 1
ATOM 1532 C C . GLU A 1 188 ? -17.456 5.522 12.697 1.00 93.75 188 GLU A C 1
ATOM 1534 O O . GLU A 1 188 ? -18.022 6.039 13.666 1.00 93.75 188 GLU A O 1
ATOM 1539 N N . PHE A 1 189 ? -17.772 4.306 12.255 1.00 93.88 189 PHE A N 1
ATOM 1540 C CA . PHE A 1 189 ? -18.806 3.485 12.872 1.00 93.88 189 PHE A CA 1
ATOM 1541 C C . PHE A 1 189 ? -18.480 3.159 14.338 1.00 93.88 189 PHE A C 1
ATOM 1543 O O . PHE A 1 189 ? -19.342 3.284 15.213 1.00 93.88 189 PHE A O 1
ATOM 1550 N N . GLN A 1 190 ? -17.226 2.814 14.645 1.00 91.25 190 GLN A N 1
ATOM 1551 C CA . GLN A 1 190 ? -16.791 2.571 16.022 1.00 91.25 190 GLN A CA 1
ATOM 1552 C C . GLN A 1 190 ? -16.904 3.817 16.910 1.00 91.25 190 GLN A C 1
ATOM 1554 O O . GLN A 1 190 ? -17.322 3.712 18.066 1.00 91.25 190 GLN A O 1
ATOM 1559 N N . LYS A 1 191 ? -16.554 5.001 16.394 1.00 93.06 191 LYS A N 1
ATOM 1560 C CA . LYS A 1 191 ? -16.693 6.268 17.134 1.00 93.06 191 LYS A CA 1
ATOM 1561 C C . LYS A 1 191 ? -18.153 6.549 17.495 1.00 93.06 191 LYS A C 1
ATOM 1563 O O . LYS A 1 191 ? -18.446 6.914 18.633 1.00 93.06 191 LYS A O 1
ATOM 1568 N N . GLN A 1 192 ? -19.073 6.320 16.560 1.00 90.25 192 GLN A N 1
ATOM 1569 C CA . GLN A 1 192 ? -20.509 6.501 16.793 1.00 90.25 192 GLN A CA 1
ATOM 1570 C C . GLN A 1 192 ? -21.064 5.538 17.850 1.00 90.25 192 GLN A C 1
ATOM 1572 O O . GLN A 1 192 ? -21.920 5.935 18.636 1.00 90.25 192 GLN A O 1
ATOM 1577 N N . GLN A 1 193 ? -20.568 4.298 17.911 1.00 86.00 193 GLN A N 1
ATOM 1578 C CA . GLN A 1 193 ? -20.977 3.342 18.945 1.00 86.00 193 GLN A CA 1
ATOM 1579 C C . GLN A 1 193 ? -20.460 3.695 20.342 1.00 86.00 193 GLN A C 1
ATOM 1581 O O . GLN A 1 193 ? -21.169 3.472 21.310 1.00 86.00 193 GLN A O 1
ATOM 1586 N N . LYS A 1 194 ? -19.256 4.268 20.460 1.00 80.19 194 LYS A N 1
ATOM 1587 C CA . LYS A 1 194 ? -18.676 4.657 21.761 1.00 80.19 194 LYS A CA 1
ATOM 1588 C C . LYS A 1 194 ? -19.303 5.915 22.372 1.00 80.19 194 LYS A C 1
ATOM 1590 O O . LYS A 1 194 ? -19.065 6.198 23.540 1.00 80.19 194 LYS A O 1
ATOM 1595 N N . THR A 1 195 ? -20.038 6.689 21.576 1.00 70.00 195 THR A N 1
ATOM 1596 C CA . THR A 1 195 ? -20.674 7.949 22.004 1.00 70.00 195 THR A CA 1
ATOM 1597 C C . THR A 1 195 ? -22.152 7.749 22.379 1.00 70.00 195 THR A C 1
ATOM 1599 O O . THR A 1 195 ? -22.799 8.683 22.848 1.00 70.00 195 THR A O 1
ATOM 1602 N N . LYS A 1 196 ? -22.693 6.543 22.167 1.00 54.03 196 LYS A N 1
ATOM 1603 C CA . LYS A 1 196 ? -24.016 6.116 22.638 1.00 54.03 196 LYS A CA 1
ATOM 1604 C C . LYS A 1 196 ? -23.891 5.369 23.957 1.00 54.03 196 LYS A C 1
ATOM 1606 O O . LYS A 1 196 ? -24.830 5.515 24.766 1.00 54.03 196 LYS A O 1
#

Secondary structure (DSSP, 8-state):
------------------------------------S-----------GGGTGGGSS----------TTS--PPPTT--TTGGGHHHHHHHHHHIIIII---GGGGTT-HHHHHHHHHHHIIIIIHHHH-B--TTSSS--PBPSSHHHHHHHHHHHHHHHHHHHHHHHTTT-STHHHHHHHHHHHHHHHHHHHHT-

Sequence (196 aa):
MSSILIKTITTPALSLITNNVITNTSKCFHTNIILKSKAISQTVIIPPKAIIQRYSLNNTNTFNNTTETEYKQLPEDSQYIEKFYDELETFQLFLKSELHKSFSDFEDSPQELVFELEKYIQMELLPRHTKLCDDDIKSTFKFPTMGDKLVIDRFLDFLHNVNITLVLNGGHTFIFDIIIQSKKSFDEFQKQQKTK

Organism: NCBI:txid36035

pLDDT: mean 72.83, std 22.55, range [30.41, 97.12]

Radius of gyration: 33.03 Å; chains: 1; bounding box: 86×62×95 Å

InterPro domains:
  IPR035283 Protein Fmp23 [PF17315] (43-192)